Protein AF-A0AAV2MEB1-F1 (afdb_monomer)

Mean predicted aligned error: 10.81 Å

pLDDT: mean 72.48, std 10.66, range [45.81, 91.0]

Solvent-accessible surface area (backbone atoms only — not comparable to full-atom values): 11715 Å² total; per-residue (Å²): 132,83,81,34,76,47,80,46,75,47,84,62,105,63,63,52,78,44,74,57,61,74,65,32,43,32,38,37,41,35,43,58,73,21,51,45,39,35,41,43,36,86,66,31,63,31,45,33,44,34,50,36,80,75,22,55,55,23,32,43,37,41,33,31,29,20,39,35,42,39,51,34,102,62,28,62,21,55,31,40,38,41,38,33,63,66,19,56,40,41,39,39,37,39,30,25,44,25,37,37,42,34,42,57,51,32,46,32,41,39,41,34,43,54,57,20,41,33,40,37,41,36,36,36,22,43,29,42,38,43,31,46,59,34,38,49,31,43,36,41,40,34,61,49,17,45,32,38,39,40,36,34,32,40,46,27,40,38,41,36,34,36,44,17,42,32,36,38,40,38,45,67,41,66,58,94,78,15,36,44,39,40,36,37,42,52,14,42,33,40,40,39,35,40,36,22,45,28,32,42,38,40,36,33,37,51,22,42,32,40,38,40,35,38,64,54,37,83,70,60,32,38,42,37,41,36,32,42,57,20,48,34,40,39,39,38,41,65,38,92,47,78,43,81,44,79,46,64,71,64,47,79,41,82,45,79,41,110

Foldseek 3Di:
DDADAEEAEDDDDDADADEDDLRHQEYEYEYEAQEEHHYDDERHQEYEYEYDAPREAYEYEYEYAEYEYEYDPHYAYAEYEYEYEHHAEYHYEDAYQEYEYHHDHYAEYAYEYEHHAEYEYEEAHAEYAYEYDHYAEDAYHYEHYCEYHYEEAHQEYHAAYEQHQEYEYEYDHADPNREYEYHYEHYAEYAYEAEAHQEAEYEYENYAEYHYHYHEYDDAYEAEYHYEHYAEYEHEYPYPHDYYHYHYNHYDYYHYHD

Radius of gyration: 20.42 Å; Cα contacts (8 Å, |Δi|>4): 900; chains: 1; bounding box: 54×21×66 Å

Secondary structure (DSSP, 8-state):
---EEEEEEE-SS---EEEPPTTEEEEEEEE-S--EEEEE-SS-S-EEEEEPTT--S-EEEEEESSEEEE--TT---SEEEEEESS-SEEEEEE-SSEEEEE-SS-SEEEEEESS-SEEEEEE-SSEEEEE-SS-SEEEEEESS-SEEEEEE-SSEEEEEESS-SEEEEEE----TT-EEEEEESS-SEEEEEESS-SEEEEEESS-SEEEEEE---SS--EEEEEESS-SEEEEEE-S--SEEEEEESS-SEEEEE-

Structure (mmCIF, N/CA/C/O backbone):
data_AF-A0AAV2MEB1-F1
#
_entry.id   AF-A0AAV2MEB1-F1
#
loop_
_atom_site.group_PDB
_atom_site.id
_atom_site.type_symbol
_atom_site.label_atom_id
_atom_site.label_alt_id
_atom_site.label_comp_id
_atom_site.label_asym_id
_atom_site.label_entity_id
_atom_site.label_seq_id
_atom_site.pdbx_PDB_ins_code
_atom_site.Cartn_x
_atom_site.Cartn_y
_atom_site.Cartn_z
_atom_site.occupancy
_atom_site.B_iso_or_equiv
_atom_site.auth_seq_id
_atom_site.auth_comp_id
_atom_site.auth_asym_id
_atom_site.auth_atom_id
_atom_site.pdbx_PDB_model_num
ATOM 1 N N . MET A 1 1 ? 0.116 -8.187 -36.595 1.00 47.88 1 MET A N 1
ATOM 2 C CA . MET A 1 1 ? 1.008 -7.051 -36.296 1.00 47.88 1 MET A CA 1
ATOM 3 C C . MET A 1 1 ? 2.329 -7.649 -35.848 1.00 47.88 1 MET A C 1
ATOM 5 O O . MET A 1 1 ? 2.298 -8.612 -35.096 1.00 47.88 1 MET A O 1
ATOM 9 N N . THR A 1 2 ? 3.452 -7.227 -36.421 1.00 52.31 2 THR A N 1
ATOM 10 C CA . THR A 1 2 ? 4.780 -7.738 -36.048 1.00 52.31 2 THR A CA 1
ATOM 11 C C . THR A 1 2 ? 5.153 -7.152 -34.689 1.00 52.31 2 THR A C 1
ATOM 13 O O . THR A 1 2 ? 5.336 -5.942 -34.596 1.00 52.31 2 THR A O 1
ATOM 16 N N . SER A 1 3 ? 5.201 -7.984 -33.647 1.00 55.56 3 SER A N 1
ATOM 17 C CA . SER A 1 3 ? 5.760 -7.606 -32.345 1.00 55.56 3 SER A CA 1
ATOM 18 C C . SER A 1 3 ? 7.266 -7.396 -32.512 1.00 55.56 3 SER A C 1
ATOM 20 O O . SER A 1 3 ? 7.943 -8.241 -33.105 1.00 55.56 3 SER A O 1
ATOM 22 N N . HIS A 1 4 ? 7.768 -6.252 -32.050 1.00 67.56 4 HIS A N 1
ATOM 23 C CA . HIS A 1 4 ? 9.198 -5.975 -31.980 1.00 67.56 4 HIS A CA 1
ATOM 24 C C . HIS A 1 4 ? 9.600 -5.957 -30.507 1.00 67.56 4 HIS A C 1
ATOM 26 O O . HIS A 1 4 ? 9.034 -5.209 -29.714 1.00 67.56 4 HIS A O 1
ATOM 32 N N . SER A 1 5 ? 10.566 -6.796 -30.149 1.00 69.44 5 SER A N 1
ATOM 33 C CA . SER A 1 5 ? 11.187 -6.825 -28.826 1.00 69.44 5 SER A CA 1
ATOM 34 C C . SER A 1 5 ? 12.505 -6.057 -28.864 1.00 69.44 5 SER A C 1
ATOM 36 O O . SER A 1 5 ? 13.325 -6.307 -29.755 1.00 69.44 5 SER A O 1
ATOM 38 N N . LEU A 1 6 ? 12.736 -5.177 -27.893 1.00 70.25 6 LEU A N 1
ATOM 39 C CA . LEU A 1 6 ? 14.007 -4.487 -27.699 1.00 70.25 6 LEU A CA 1
ATOM 40 C C . LEU A 1 6 ? 14.685 -5.016 -26.431 1.00 70.25 6 LEU A C 1
ATOM 42 O O . LEU A 1 6 ? 14.086 -5.052 -25.360 1.00 70.25 6 LEU A O 1
ATOM 46 N N . THR A 1 7 ? 15.953 -5.400 -26.539 1.00 72.06 7 THR A N 1
ATOM 47 C CA . THR A 1 7 ? 16.791 -5.704 -25.374 1.00 72.06 7 THR A CA 1
ATOM 48 C C . THR A 1 7 ? 17.921 -4.693 -25.327 1.00 72.06 7 THR A C 1
ATOM 50 O O . THR A 1 7 ? 18.690 -4.583 -26.282 1.00 72.06 7 THR A O 1
ATOM 53 N N . VAL A 1 8 ? 18.004 -3.953 -24.225 1.00 68.44 8 VAL A N 1
ATOM 54 C CA . VAL A 1 8 ? 19.073 -3.001 -23.935 1.00 68.44 8 VAL A CA 1
ATOM 55 C C . VAL A 1 8 ? 19.892 -3.569 -22.785 1.00 68.44 8 VAL A C 1
ATOM 57 O O . VAL A 1 8 ? 19.361 -3.879 -21.724 1.00 68.44 8 VAL A O 1
ATOM 60 N N . THR A 1 9 ? 21.190 -3.738 -23.005 1.00 67.44 9 THR A N 1
ATOM 61 C CA . THR A 1 9 ? 22.137 -4.078 -21.942 1.00 67.44 9 THR A CA 1
ATOM 62 C C . THR A 1 9 ? 22.968 -2.841 -21.661 1.00 67.44 9 THR A C 1
ATOM 64 O O . THR A 1 9 ? 23.658 -2.347 -22.554 1.00 67.44 9 THR A O 1
ATOM 67 N N . VAL A 1 10 ? 22.853 -2.333 -20.443 1.00 63.41 10 VAL A N 1
ATOM 68 C CA . VAL A 1 10 ? 23.661 -1.247 -19.903 1.00 63.41 10 VAL A CA 1
ATOM 69 C C . VAL A 1 10 ? 24.878 -1.918 -19.269 1.00 63.41 10 VAL A C 1
ATOM 71 O O . VAL A 1 10 ? 24.742 -2.712 -18.347 1.00 63.41 10 VAL A O 1
ATOM 74 N N . ALA A 1 11 ? 26.045 -1.723 -19.880 1.00 53.84 11 ALA A N 1
ATOM 75 C CA . ALA A 1 11 ? 27.305 -2.378 -19.501 1.00 53.84 11 ALA A CA 1
ATOM 76 C C . ALA A 1 11 ? 28.492 -1.397 -19.487 1.00 53.84 11 ALA A C 1
ATOM 78 O O . ALA A 1 11 ? 29.647 -1.817 -19.499 1.00 53.84 11 ALA A O 1
ATOM 79 N N . ASP A 1 12 ? 28.199 -0.099 -19.583 1.00 50.91 12 ASP A N 1
ATOM 80 C CA . ASP A 1 12 ? 29.184 0.968 -19.480 1.00 50.91 12 ASP A CA 1
ATOM 81 C C . ASP A 1 12 ? 28.644 2.054 -18.547 1.00 50.91 12 ASP A C 1
ATOM 83 O O . ASP A 1 12 ? 27.438 2.281 -18.484 1.00 50.91 12 ASP A O 1
ATOM 87 N N . ARG A 1 13 ? 29.573 2.800 -17.931 1.00 51.12 13 ARG A N 1
ATOM 88 C CA . ARG A 1 13 ? 29.373 3.821 -16.884 1.00 51.12 13 ARG A CA 1
ATOM 89 C C . ARG A 1 13 ? 28.531 5.063 -17.258 1.00 51.12 13 ARG A C 1
ATOM 91 O O . ARG A 1 13 ? 28.935 6.184 -16.932 1.00 51.12 13 ARG A O 1
ATOM 98 N N . HIS A 1 14 ? 27.411 4.913 -17.948 1.00 56.28 14 HIS A N 1
ATOM 99 C CA . HIS A 1 14 ? 26.507 6.003 -18.290 1.00 56.28 14 HIS A CA 1
ATOM 100 C C . HIS A 1 14 ? 25.073 5.662 -17.902 1.00 56.28 14 HIS A C 1
ATOM 102 O O . HIS A 1 14 ? 24.549 4.656 -18.363 1.00 56.28 14 HIS A O 1
ATOM 108 N N . SER A 1 15 ? 24.429 6.565 -17.160 1.00 63.53 15 SER A N 1
ATOM 109 C CA . SER A 1 15 ? 23.006 6.525 -16.820 1.00 63.53 15 SER A CA 1
ATOM 110 C C . SER A 1 15 ? 22.166 6.696 -18.091 1.00 63.53 15 SER A C 1
ATOM 112 O O . SER A 1 15 ? 22.109 7.810 -18.630 1.00 63.53 15 SER A O 1
ATOM 114 N N . PRO A 1 16 ? 21.562 5.628 -18.638 1.00 66.56 16 PRO A N 1
ATOM 115 C CA . PRO A 1 16 ? 20.813 5.734 -19.874 1.00 66.56 16 PRO A CA 1
ATOM 116 C C . PRO A 1 16 ? 19.413 6.286 -19.591 1.00 66.56 16 PRO A C 1
ATOM 118 O O . PRO A 1 16 ? 18.692 5.790 -18.727 1.00 66.56 16 PRO A O 1
ATOM 121 N N . ASP A 1 17 ? 19.022 7.295 -20.369 1.00 71.25 17 ASP A N 1
ATOM 122 C CA . ASP A 1 17 ? 17.631 7.740 -20.492 1.00 71.25 17 ASP A CA 1
ATOM 123 C C . ASP A 1 17 ? 17.055 7.118 -21.767 1.00 71.25 17 ASP A C 1
ATOM 125 O O . ASP A 1 17 ? 17.394 7.516 -22.890 1.00 71.25 17 ASP A O 1
ATOM 129 N N . LEU A 1 18 ? 16.268 6.058 -21.593 1.00 70.75 18 LEU A N 1
ATOM 130 C CA . LEU A 1 18 ? 15.745 5.252 -22.685 1.00 70.75 18 LEU A CA 1
ATOM 131 C C . LEU A 1 18 ? 14.313 5.677 -23.016 1.00 70.75 18 LEU A C 1
ATOM 133 O O . LEU A 1 18 ? 13.387 5.452 -22.239 1.00 70.75 18 LEU A O 1
ATOM 137 N N . HIS A 1 19 ? 14.134 6.239 -24.214 1.00 73.19 19 HIS A N 1
ATOM 138 C CA . HIS A 1 19 ? 12.819 6.537 -24.773 1.00 73.19 19 HIS A CA 1
ATOM 139 C C . HIS A 1 19 ? 12.426 5.481 -25.809 1.00 73.19 19 HIS A C 1
ATOM 141 O O . HIS A 1 19 ? 13.097 5.326 -26.836 1.00 73.19 19 HIS A O 1
ATOM 147 N N . ILE A 1 20 ? 11.354 4.744 -25.528 1.00 68.31 20 ILE A N 1
ATOM 148 C CA . ILE A 1 20 ? 10.944 3.586 -26.322 1.00 68.31 20 ILE A CA 1
ATOM 149 C C . ILE A 1 20 ? 9.979 4.017 -27.434 1.00 68.31 20 ILE A C 1
ATOM 151 O O . ILE A 1 20 ? 8.980 4.677 -27.164 1.00 68.31 20 ILE A O 1
ATOM 155 N N . PRO A 1 21 ? 10.257 3.688 -28.711 1.00 64.38 21 PRO A N 1
ATOM 156 C CA . PRO A 1 21 ? 9.349 4.016 -29.802 1.00 64.38 21 PRO A CA 1
ATOM 157 C C . PRO A 1 21 ? 8.138 3.072 -29.838 1.00 64.38 21 PRO A C 1
ATOM 159 O O . PRO A 1 21 ? 8.304 1.860 -29.714 1.00 64.38 21 PRO A O 1
ATOM 162 N N . GLN A 1 22 ? 6.967 3.611 -30.205 1.00 65.06 22 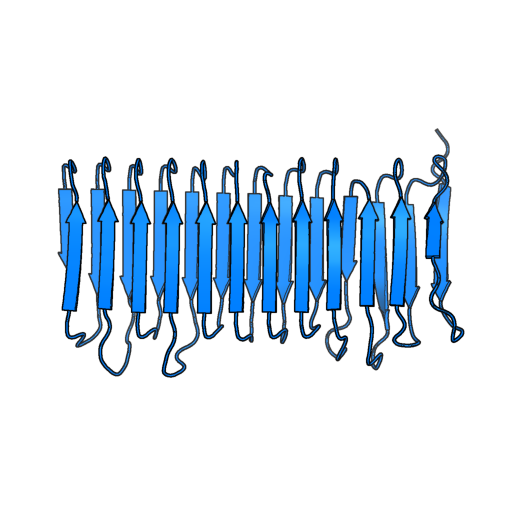GLN A N 1
ATOM 163 C CA . GLN A 1 22 ? 5.626 2.974 -30.243 1.00 65.06 22 GLN A CA 1
ATOM 164 C C . GLN A 1 22 ? 5.486 1.649 -31.029 1.00 65.06 22 GLN A C 1
ATOM 166 O O . GLN A 1 22 ? 4.409 1.074 -31.150 1.00 65.06 22 GLN A O 1
ATOM 171 N N . THR A 1 23 ? 6.554 1.184 -31.674 1.00 62.94 23 THR A N 1
ATOM 172 C CA . THR A 1 23 ? 6.580 -0.082 -32.427 1.00 62.94 23 THR A CA 1
ATOM 173 C C . THR A 1 23 ? 7.107 -1.258 -31.609 1.00 62.94 23 THR A C 1
ATOM 175 O O . THR A 1 23 ? 7.019 -2.402 -32.069 1.00 62.94 23 THR A O 1
ATOM 178 N N . VAL A 1 24 ? 7.685 -0.971 -30.441 1.00 63.59 24 VAL A N 1
ATOM 179 C CA . VAL A 1 24 ? 8.260 -1.943 -29.519 1.00 63.59 24 VAL A CA 1
ATOM 180 C C . VAL A 1 24 ? 7.186 -2.337 -28.518 1.00 63.59 24 VAL A C 1
ATOM 182 O O . VAL A 1 24 ? 6.600 -1.490 -27.867 1.00 63.59 24 VAL A O 1
ATOM 185 N N . THR A 1 25 ? 6.905 -3.632 -28.419 1.00 66.38 25 THR A N 1
ATOM 186 C CA . THR A 1 25 ? 5.877 -4.150 -27.501 1.00 66.38 25 THR A CA 1
ATOM 187 C C . THR A 1 25 ? 6.475 -4.661 -26.200 1.00 66.38 25 THR A C 1
ATOM 189 O O . THR A 1 25 ? 5.748 -4.952 -25.261 1.00 66.38 25 THR A O 1
ATOM 192 N N . THR A 1 26 ? 7.790 -4.871 -26.165 1.00 66.81 26 THR A N 1
ATOM 193 C CA . THR A 1 26 ? 8.474 -5.403 -24.990 1.00 66.81 26 THR A CA 1
ATOM 194 C C . THR A 1 26 ? 9.884 -4.856 -24.928 1.00 66.81 26 THR A C 1
ATOM 196 O O . THR A 1 26 ? 10.636 -4.962 -25.906 1.00 66.81 26 THR A O 1
ATOM 199 N N . VAL A 1 27 ? 10.252 -4.335 -23.766 1.00 70.88 27 VAL A N 1
ATOM 200 C CA . VAL A 1 27 ? 11.582 -3.805 -23.484 1.00 70.88 27 VAL A CA 1
ATOM 201 C C . VAL A 1 27 ? 12.173 -4.590 -22.334 1.00 70.88 27 VAL A C 1
ATOM 203 O O . VAL A 1 27 ? 11.535 -4.785 -21.308 1.00 70.88 27 VAL A O 1
ATOM 206 N N . THR A 1 28 ? 13.405 -5.056 -22.490 1.00 71.50 28 THR A N 1
ATOM 207 C CA . THR A 1 28 ? 14.189 -5.558 -21.362 1.00 71.50 28 THR A CA 1
ATOM 208 C C . THR A 1 28 ? 15.424 -4.699 -21.201 1.00 71.50 28 THR A C 1
ATOM 210 O O . THR A 1 28 ? 16.253 -4.669 -22.113 1.00 71.50 28 THR A O 1
ATOM 213 N N . VAL A 1 29 ? 15.544 -4.034 -20.057 1.00 72.12 29 VAL A N 1
ATOM 214 C CA . VAL A 1 29 ? 16.764 -3.345 -19.641 1.00 72.12 29 VAL A CA 1
ATOM 215 C C . VAL A 1 29 ? 17.489 -4.232 -18.646 1.00 72.12 29 VAL A C 1
ATOM 217 O O . VAL A 1 29 ? 16.875 -4.739 -17.710 1.00 72.12 29 VAL A O 1
ATOM 220 N N . ARG A 1 30 ? 18.776 -4.467 -18.895 1.00 71.56 30 ARG A N 1
ATOM 221 C CA . ARG A 1 30 ? 19.668 -5.129 -17.949 1.00 71.56 30 ARG A CA 1
ATOM 222 C C . ARG A 1 30 ? 20.765 -4.162 -17.543 1.00 71.56 30 ARG A C 1
ATOM 224 O O . ARG A 1 30 ? 21.511 -3.761 -18.437 1.00 71.56 30 ARG A O 1
ATOM 231 N N . ASP A 1 31 ? 20.844 -3.815 -16.266 1.00 66.38 31 ASP A N 1
ATOM 232 C CA . ASP A 1 31 ? 21.906 -2.973 -15.712 1.00 66.38 31 ASP A CA 1
ATOM 233 C C . ASP A 1 31 ? 22.801 -3.804 -14.794 1.00 66.38 31 ASP A C 1
ATOM 235 O O . ASP A 1 31 ? 22.314 -4.524 -13.931 1.00 66.38 31 ASP A O 1
ATOM 239 N N . CYS A 1 32 ? 24.109 -3.768 -15.049 1.00 64.19 32 CYS A N 1
ATOM 240 C CA . CYS A 1 32 ? 25.103 -4.476 -14.244 1.00 64.19 32 CYS A CA 1
ATOM 241 C C . CYS A 1 32 ? 26.147 -3.531 -13.615 1.00 64.19 32 CYS A C 1
ATOM 243 O O . CYS A 1 32 ? 27.171 -4.011 -13.132 1.00 64.19 32 CYS A O 1
ATOM 245 N N . ASP A 1 33 ? 25.952 -2.209 -13.691 1.00 62.41 33 ASP A N 1
ATOM 246 C CA . ASP A 1 33 ? 26.963 -1.227 -13.273 1.00 62.41 33 ASP A CA 1
ATOM 247 C C . ASP A 1 33 ? 26.512 -0.353 -12.084 1.00 62.41 33 ASP A C 1
ATOM 249 O O . ASP A 1 33 ? 27.231 0.587 -11.724 1.00 62.41 33 ASP A O 1
ATOM 253 N N . GLY A 1 34 ? 25.341 -0.633 -11.493 1.00 59.78 34 GLY A N 1
ATOM 254 C CA . GLY A 1 34 ? 24.804 0.089 -10.332 1.00 59.78 34 GLY A CA 1
ATOM 255 C C . GLY A 1 34 ? 24.483 1.558 -10.625 1.00 59.78 34 GLY A C 1
ATOM 256 O O . GLY A 1 34 ? 24.790 2.441 -9.826 1.00 59.78 34 GLY A O 1
ATOM 257 N N . GLN A 1 35 ? 23.952 1.870 -11.815 1.00 64.50 35 GLN A N 1
ATOM 258 C CA . GLN A 1 35 ? 23.704 3.255 -12.231 1.00 64.50 35 GLN A CA 1
ATOM 259 C C . GLN A 1 35 ? 22.221 3.611 -12.273 1.00 64.50 35 GLN A C 1
ATOM 261 O O . GLN A 1 35 ? 21.334 2.771 -12.303 1.00 64.50 35 GLN A O 1
ATOM 266 N N . THR A 1 36 ? 21.920 4.910 -12.324 1.00 65.69 36 THR A N 1
ATOM 267 C CA . THR A 1 36 ? 20.545 5.353 -12.552 1.00 65.69 36 THR A CA 1
ATOM 268 C C . THR A 1 36 ? 20.055 4.915 -13.936 1.00 65.69 36 THR A C 1
ATOM 270 O O . THR A 1 36 ? 20.604 5.346 -14.954 1.00 65.69 36 THR A O 1
ATOM 273 N N . VAL A 1 37 ? 18.980 4.130 -13.978 1.00 66.81 37 VAL A N 1
ATOM 274 C CA . VAL A 1 37 ? 18.279 3.721 -15.199 1.00 66.81 37 VAL A CA 1
ATOM 275 C C . VAL A 1 37 ? 16.944 4.444 -15.252 1.00 66.81 37 VAL A C 1
ATOM 277 O O . VAL A 1 37 ? 16.119 4.313 -14.353 1.00 66.81 37 VAL A O 1
ATOM 280 N N . THR A 1 38 ? 16.696 5.205 -16.318 1.00 66.00 38 THR A N 1
ATOM 281 C CA . THR A 1 38 ? 15.373 5.787 -16.575 1.00 66.00 38 THR A CA 1
ATOM 282 C C . THR A 1 38 ? 14.789 5.189 -17.846 1.00 66.00 38 THR A C 1
ATOM 284 O O . THR A 1 38 ? 15.365 5.327 -18.926 1.00 66.00 38 THR A O 1
ATOM 287 N N . VAL A 1 39 ? 13.632 4.539 -17.728 1.00 68.62 39 VAL A N 1
ATOM 288 C CA . VAL A 1 39 ? 12.868 4.009 -18.861 1.00 68.62 39 VAL A CA 1
ATOM 289 C C . VAL A 1 39 ? 11.564 4.780 -18.974 1.00 68.62 39 VAL A C 1
ATOM 291 O O . VAL A 1 39 ? 10.788 4.855 -18.021 1.00 68.62 39 VAL A O 1
ATOM 294 N N . ARG A 1 40 ? 11.332 5.369 -20.149 1.00 68.75 40 ARG A N 1
ATOM 295 C CA . ARG A 1 40 ? 10.075 6.031 -20.497 1.00 68.75 40 ARG A CA 1
ATOM 296 C C . ARG A 1 40 ? 9.488 5.373 -21.727 1.00 68.75 40 ARG A C 1
ATOM 298 O O . ARG A 1 40 ? 9.990 5.567 -22.842 1.00 68.75 40 ARG A O 1
ATOM 305 N N . ASP A 1 41 ? 8.406 4.661 -21.499 1.00 64.56 41 ASP A N 1
ATOM 306 C CA . ASP A 1 41 ? 7.556 4.095 -22.522 1.00 64.56 41 ASP A CA 1
ATOM 307 C C . ASP A 1 41 ? 6.141 4.669 -22.337 1.00 64.56 41 ASP A C 1
ATOM 309 O O . ASP A 1 41 ? 5.733 5.045 -21.240 1.00 64.56 41 ASP A O 1
ATOM 313 N N . CYS A 1 42 ? 5.471 4.952 -23.445 1.00 55.47 42 CYS A N 1
ATOM 314 C CA . CYS A 1 42 ? 4.159 5.607 -23.457 1.00 55.47 42 CYS A CA 1
ATOM 315 C C . CYS A 1 42 ? 3.138 4.823 -24.281 1.00 55.47 42 CYS A C 1
ATOM 317 O O . CYS A 1 42 ? 2.006 5.279 -24.390 1.00 55.47 42 CYS A O 1
ATOM 319 N N . ASP A 1 43 ? 3.560 3.726 -24.920 1.00 55.41 43 ASP A N 1
ATOM 320 C CA . ASP A 1 43 ? 2.738 2.961 -25.864 1.00 55.41 43 ASP A CA 1
ATOM 321 C C . ASP A 1 43 ? 3.175 1.475 -25.971 1.00 55.41 43 ASP A C 1
ATOM 323 O O . ASP A 1 43 ? 2.688 0.735 -26.837 1.00 55.41 43 ASP A O 1
ATOM 327 N N . GLY A 1 44 ? 4.173 1.044 -25.193 1.00 55.38 44 GLY A N 1
ATOM 328 C CA . GLY A 1 44 ? 4.687 -0.319 -25.168 1.00 55.38 44 GLY A CA 1
ATOM 329 C C . GLY A 1 44 ? 3.984 -1.171 -24.118 1.00 55.38 44 GLY A C 1
ATOM 330 O O . GLY A 1 44 ? 3.628 -0.732 -23.038 1.00 55.38 44 GLY A O 1
ATOM 331 N N . GLN A 1 45 ? 3.760 -2.441 -24.453 1.00 62.25 45 GLN A N 1
ATOM 332 C CA . GLN A 1 45 ? 2.943 -3.323 -23.621 1.00 62.25 45 GLN A CA 1
ATOM 333 C C . GLN A 1 45 ? 3.646 -3.837 -22.368 1.00 62.25 45 GLN A C 1
ATOM 335 O O . GLN A 1 45 ? 2.962 -4.389 -21.516 1.00 62.25 45 GLN A O 1
ATOM 340 N N . THR A 1 46 ? 4.981 -3.818 -22.286 1.00 67.94 46 THR A N 1
ATOM 341 C CA . THR A 1 46 ? 5.708 -4.379 -21.136 1.00 67.94 46 THR A CA 1
ATOM 342 C C . THR A 1 46 ? 7.154 -3.883 -21.069 1.00 67.94 46 THR A C 1
ATOM 344 O O . THR A 1 46 ? 7.980 -4.256 -21.916 1.00 67.94 46 THR A O 1
ATOM 347 N N . VAL A 1 47 ? 7.512 -3.176 -20.001 1.00 70.69 47 VAL A N 1
ATOM 348 C CA . VAL A 1 47 ? 8.905 -2.920 -19.611 1.00 70.69 47 VAL A CA 1
ATOM 349 C C . VAL A 1 47 ? 9.333 -3.906 -18.528 1.00 70.69 47 VAL A C 1
ATOM 351 O O . VAL A 1 47 ? 8.683 -4.068 -17.499 1.00 70.69 47 VAL A O 1
ATOM 354 N N . THR A 1 48 ? 10.467 -4.572 -18.748 1.00 70.75 48 THR A N 1
ATOM 355 C CA . THR A 1 48 ? 11.165 -5.345 -17.722 1.00 70.75 48 THR A CA 1
ATOM 356 C C . THR A 1 48 ? 12.530 -4.741 -17.427 1.00 70.75 48 THR A C 1
ATOM 358 O O . THR A 1 48 ? 13.387 -4.725 -18.311 1.00 70.75 48 THR A O 1
ATOM 361 N N . VAL A 1 49 ? 12.764 -4.314 -16.191 1.00 70.94 49 VAL A N 1
ATOM 362 C CA . VAL A 1 49 ? 14.106 -3.951 -15.709 1.00 70.94 49 VAL A CA 1
ATOM 363 C C . VAL A 1 49 ? 14.640 -5.104 -14.865 1.00 70.94 49 VAL A C 1
ATOM 365 O O . VAL A 1 49 ? 13.890 -5.691 -14.082 1.00 70.94 49 VAL A O 1
ATOM 368 N N . ARG A 1 50 ? 15.887 -5.508 -15.125 1.00 70.50 50 ARG A N 1
ATOM 369 C CA . ARG A 1 50 ? 16.590 -6.546 -14.371 1.00 70.50 50 ARG A CA 1
ATOM 370 C C . ARG A 1 50 ? 17.986 -6.099 -14.013 1.00 70.50 50 ARG A C 1
ATOM 372 O O . ARG A 1 50 ? 18.752 -5.764 -14.918 1.00 70.50 50 ARG A O 1
ATOM 379 N N . ASP A 1 51 ? 18.340 -6.312 -12.768 1.00 66.75 51 ASP A N 1
ATOM 380 C CA . ASP A 1 51 ? 19.674 -5.995 -12.292 1.00 66.75 51 ASP A CA 1
ATOM 381 C C . ASP A 1 51 ? 20.528 -7.261 -12.222 1.00 66.75 51 ASP A C 1
ATOM 383 O O . ASP A 1 51 ? 20.054 -8.394 -12.419 1.00 66.75 51 ASP A O 1
ATOM 387 N N . CYS A 1 52 ? 21.836 -7.067 -12.125 1.00 60.31 52 CYS A N 1
ATOM 388 C CA . CYS A 1 52 ? 22.813 -8.144 -12.060 1.00 60.31 52 CYS A CA 1
ATOM 389 C C . CYS A 1 52 ? 23.296 -8.297 -10.619 1.00 60.31 52 CYS A C 1
ATOM 391 O O . CYS A 1 52 ? 23.474 -7.300 -9.939 1.00 60.31 52 CYS A O 1
ATOM 393 N N . ASP A 1 53 ? 23.564 -9.532 -10.196 1.00 57.41 53 ASP A N 1
ATOM 394 C CA . ASP A 1 53 ? 24.169 -9.828 -8.890 1.00 57.41 53 ASP A CA 1
ATOM 395 C C . ASP A 1 53 ? 25.419 -8.934 -8.634 1.00 57.41 53 ASP A C 1
ATOM 397 O O . ASP A 1 53 ? 26.234 -8.791 -9.555 1.00 57.41 53 ASP A O 1
ATOM 401 N N . ASP A 1 54 ? 25.569 -8.365 -7.422 1.00 54.22 54 ASP A N 1
ATOM 402 C CA . ASP A 1 54 ? 26.636 -7.428 -6.971 1.00 54.22 54 ASP A CA 1
ATOM 403 C C . ASP A 1 54 ? 26.589 -5.972 -7.537 1.00 54.22 54 ASP A C 1
ATOM 405 O O . ASP A 1 54 ? 27.639 -5.360 -7.778 1.00 54.22 54 ASP A O 1
ATOM 409 N N . CYS A 1 55 ? 25.412 -5.377 -7.782 1.00 53.34 55 CYS A N 1
ATOM 410 C CA . CYS A 1 55 ? 25.303 -3.991 -8.284 1.00 53.34 55 CYS A CA 1
ATOM 411 C C . CYS A 1 55 ? 24.861 -2.971 -7.217 1.00 53.34 55 CYS A C 1
ATOM 413 O O . CYS A 1 55 ? 23.676 -2.696 -7.080 1.00 53.34 55 CYS A O 1
ATOM 415 N N . ASP A 1 56 ? 25.811 -2.323 -6.536 1.00 53.94 56 ASP A N 1
ATOM 416 C CA . ASP A 1 56 ? 25.505 -1.277 -5.543 1.00 53.94 56 ASP A CA 1
ATOM 417 C C . ASP A 1 56 ? 25.170 0.087 -6.187 1.00 53.94 56 ASP A C 1
ATOM 419 O O . ASP A 1 56 ? 25.862 0.542 -7.106 1.00 53.94 56 ASP A O 1
ATOM 423 N N . GLY A 1 57 ? 24.202 0.818 -5.616 1.00 51.41 57 GLY A N 1
ATOM 424 C CA . GLY A 1 57 ? 24.005 2.258 -5.876 1.00 51.41 57 GLY A CA 1
ATOM 425 C C . GLY A 1 57 ? 22.994 2.634 -6.965 1.00 51.41 57 GLY A C 1
ATOM 426 O O . GLY A 1 57 ? 23.069 3.732 -7.531 1.00 51.41 57 GLY A O 1
ATOM 427 N N . GLN A 1 58 ? 22.039 1.755 -7.256 1.00 63.34 58 GLN A N 1
ATOM 428 C CA . GLN A 1 58 ? 21.105 1.952 -8.354 1.00 63.34 58 GLN A CA 1
ATOM 429 C C . GLN A 1 58 ? 19.963 2.9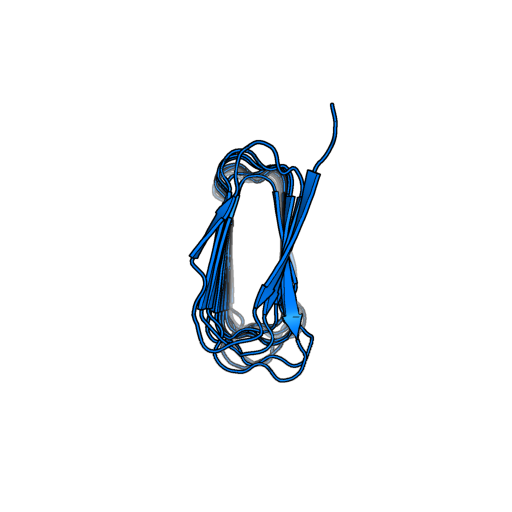34 -8.039 1.00 63.34 58 GLN A C 1
ATOM 431 O O . GLN A 1 58 ? 19.521 3.098 -6.901 1.00 63.34 58 GLN A O 1
ATOM 436 N N . THR A 1 59 ? 19.474 3.614 -9.083 1.00 63.53 59 THR A N 1
ATOM 437 C CA . THR A 1 59 ? 18.166 4.283 -9.054 1.00 63.53 59 THR A CA 1
ATOM 438 C C . THR A 1 59 ? 17.388 3.910 -10.304 1.00 63.53 59 THR A C 1
ATOM 440 O O . THR A 1 59 ? 17.740 4.353 -11.400 1.00 63.53 59 THR A O 1
ATOM 443 N N . VAL A 1 60 ? 16.320 3.134 -10.168 1.00 68.12 60 VAL A N 1
ATOM 444 C CA . VAL A 1 60 ? 15.491 2.731 -11.311 1.00 68.12 60 VAL A CA 1
ATOM 445 C C . VAL A 1 60 ? 14.246 3.604 -11.356 1.00 68.12 60 VAL A C 1
ATOM 447 O O . VAL A 1 60 ? 13.479 3.661 -10.405 1.00 68.12 60 VAL A O 1
ATOM 450 N N . THR A 1 61 ? 14.021 4.309 -12.464 1.00 69.31 61 THR A N 1
ATOM 451 C CA . THR A 1 61 ? 12.765 5.022 -12.725 1.00 69.31 61 THR A CA 1
ATOM 452 C C . THR A 1 61 ? 12.100 4.454 -13.965 1.00 69.31 61 THR A C 1
ATOM 454 O O . THR A 1 61 ? 12.588 4.663 -15.078 1.00 69.31 61 THR A O 1
ATOM 457 N N . VAL A 1 62 ? 10.969 3.775 -13.789 1.00 70.94 62 VAL A N 1
ATOM 458 C CA . VAL A 1 62 ? 10.158 3.278 -14.907 1.00 70.94 62 VAL A CA 1
ATOM 459 C C . VAL A 1 62 ? 8.855 4.050 -14.976 1.00 70.94 62 VAL A C 1
ATOM 461 O O . VAL A 1 62 ? 8.145 4.174 -13.980 1.00 70.94 62 VAL A O 1
ATOM 464 N N . ARG A 1 63 ? 8.543 4.552 -16.169 1.00 71.12 63 ARG A N 1
ATOM 465 C CA . ARG A 1 63 ? 7.213 5.030 -16.522 1.00 71.12 63 ARG A CA 1
ATOM 466 C C . ARG A 1 63 ? 6.740 4.297 -17.765 1.00 71.12 63 ARG A C 1
ATOM 468 O O . ARG A 1 63 ? 7.384 4.451 -18.802 1.00 71.12 63 ARG A O 1
ATOM 475 N N . ASP A 1 64 ? 5.676 3.518 -17.633 1.00 68.00 64 ASP A N 1
ATOM 476 C CA . ASP A 1 64 ? 5.111 2.694 -18.705 1.00 68.00 64 ASP A CA 1
ATOM 477 C C . ASP A 1 64 ? 3.649 2.330 -18.400 1.00 68.00 64 ASP A C 1
ATOM 479 O O . ASP A 1 64 ? 3.170 2.660 -17.319 1.00 68.00 64 ASP A O 1
ATOM 483 N N . GLU A 1 65 ? 2.990 1.653 -19.346 1.00 65.31 65 GLU A N 1
ATOM 484 C CA . GLU A 1 65 ? 1.751 0.906 -19.142 1.00 65.31 65 GLU A CA 1
ATOM 485 C C . GLU A 1 65 ? 2.039 -0.325 -18.259 1.00 65.31 65 GLU A C 1
ATOM 487 O O . GLU A 1 65 ? 1.829 -0.277 -17.070 1.00 65.31 65 GLU A O 1
ATOM 492 N N . THR A 1 66 ? 2.597 -1.445 -18.733 1.00 69.19 66 THR A N 1
ATOM 493 C CA . THR A 1 66 ? 2.836 -2.605 -17.826 1.00 69.19 66 THR A CA 1
ATOM 494 C C . THR A 1 66 ? 4.287 -2.689 -17.364 1.00 69.19 66 THR A C 1
ATOM 496 O O . THR A 1 66 ? 5.191 -2.914 -18.172 1.00 69.19 66 THR A O 1
ATOM 499 N N . VAL A 1 67 ? 4.522 -2.629 -16.050 1.00 70.44 67 VAL A N 1
ATOM 500 C CA . VAL A 1 67 ? 5.879 -2.624 -15.484 1.00 70.44 67 VAL A CA 1
ATOM 501 C C . VAL A 1 67 ? 6.196 -3.907 -14.722 1.00 70.44 67 VAL A C 1
ATOM 503 O O . VAL A 1 67 ? 5.493 -4.325 -13.807 1.00 70.44 67 VAL A O 1
ATOM 506 N N . THR A 1 68 ? 7.332 -4.521 -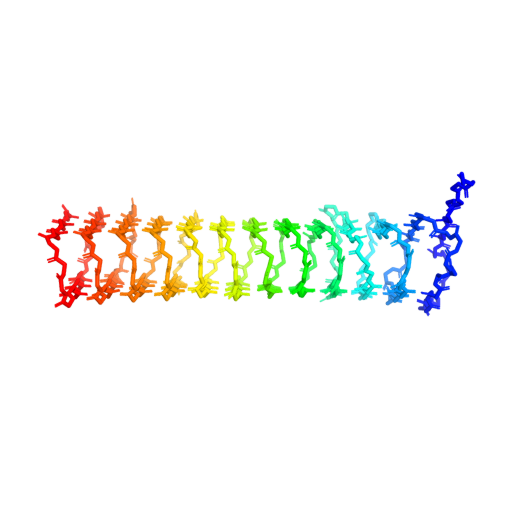15.049 1.00 73.75 68 THR A N 1
ATOM 507 C CA . THR A 1 68 ? 7.977 -5.526 -14.200 1.00 73.75 68 THR A CA 1
ATOM 508 C C . THR A 1 68 ? 9.378 -5.058 -13.820 1.00 73.75 68 THR A C 1
ATOM 510 O O . THR A 1 68 ? 10.277 -5.053 -14.658 1.00 73.75 68 THR A O 1
ATOM 513 N N . VAL A 1 69 ? 9.601 -4.711 -12.558 1.00 69.69 69 VAL A N 1
ATOM 514 C CA . VAL A 1 69 ? 10.953 -4.502 -12.021 1.00 69.69 69 VAL A CA 1
ATOM 515 C C . VAL A 1 69 ? 11.337 -5.739 -11.227 1.00 69.69 69 VAL A C 1
ATOM 517 O O . VAL A 1 69 ? 10.550 -6.258 -10.432 1.00 69.69 69 VAL A O 1
ATOM 520 N N . ARG A 1 70 ? 12.519 -6.279 -11.509 1.00 67.31 70 ARG A N 1
ATOM 521 C CA . ARG A 1 70 ? 13.052 -7.412 -10.769 1.00 67.31 70 ARG A CA 1
ATOM 522 C C . ARG A 1 70 ? 14.518 -7.179 -10.474 1.00 67.31 70 ARG A C 1
ATOM 524 O O . ARG A 1 70 ? 15.344 -7.408 -11.358 1.00 67.31 70 ARG A O 1
ATOM 531 N N . ASP A 1 71 ? 14.782 -6.862 -9.226 1.00 62.44 71 ASP A N 1
ATOM 532 C CA . ASP A 1 71 ? 16.121 -6.839 -8.684 1.00 62.44 71 ASP A CA 1
ATOM 533 C C . ASP A 1 71 ? 16.609 -8.261 -8.329 1.00 62.44 71 ASP A C 1
ATOM 535 O O . ASP A 1 71 ? 15.832 -9.240 -8.290 1.00 62.44 71 ASP A O 1
ATOM 539 N N . CYS A 1 72 ? 17.923 -8.393 -8.180 1.00 51.12 72 CYS A N 1
ATOM 540 C CA . CYS A 1 72 ? 18.609 -9.568 -7.686 1.00 51.12 72 CYS A CA 1
ATOM 541 C C . CYS A 1 72 ? 18.408 -9.725 -6.167 1.00 51.12 72 CYS A C 1
ATOM 543 O O . CYS A 1 72 ? 18.044 -8.789 -5.476 1.00 51.12 72 CYS A O 1
ATOM 545 N N . ASP A 1 73 ? 18.604 -10.933 -5.631 1.00 50.06 73 ASP A N 1
ATOM 546 C CA . ASP A 1 73 ? 18.393 -11.208 -4.197 1.00 50.06 73 ASP A CA 1
ATOM 547 C C . ASP A 1 73 ? 19.589 -10.737 -3.312 1.00 50.06 73 ASP A C 1
ATOM 549 O O . ASP A 1 73 ? 19.699 -11.192 -2.179 1.00 50.06 73 ASP A O 1
ATOM 553 N N . ASP A 1 74 ? 20.528 -9.940 -3.849 1.00 45.81 74 ASP A N 1
ATOM 554 C CA . ASP A 1 74 ? 21.832 -9.570 -3.240 1.00 45.81 74 ASP A CA 1
ATOM 555 C C . ASP A 1 74 ? 22.326 -8.197 -3.762 1.00 45.81 74 ASP A C 1
ATOM 557 O O . ASP A 1 74 ? 23.492 -8.026 -4.120 1.00 45.81 74 ASP A O 1
ATOM 561 N N . CYS A 1 75 ? 21.399 -7.257 -3.957 1.00 52.38 75 CYS A N 1
ATOM 562 C CA . CYS A 1 75 ? 21.655 -5.939 -4.532 1.00 52.38 75 CYS A CA 1
ATOM 563 C C . CYS A 1 75 ? 21.339 -4.866 -3.468 1.00 52.38 75 CYS A C 1
ATOM 565 O O . CYS A 1 75 ? 20.216 -4.799 -2.983 1.00 52.38 75 CYS A O 1
ATOM 567 N N . ASP A 1 76 ? 22.330 -4.044 -3.090 1.00 55.28 76 ASP A N 1
ATOM 568 C CA . ASP A 1 76 ? 22.172 -2.902 -2.168 1.00 55.28 76 ASP A CA 1
ATOM 569 C C . ASP A 1 76 ? 21.944 -1.601 -2.981 1.00 55.28 76 ASP A C 1
ATOM 571 O O . ASP A 1 76 ? 22.761 -0.661 -2.971 1.00 55.28 76 ASP A O 1
ATOM 575 N N . GLY A 1 77 ? 20.877 -1.540 -3.782 1.00 58.12 77 GLY A N 1
ATOM 576 C CA . GLY A 1 77 ? 20.517 -0.321 -4.504 1.00 58.12 77 GLY A CA 1
ATOM 577 C C . GLY A 1 77 ? 19.821 0.705 -3.601 1.00 58.12 77 GLY A C 1
ATOM 578 O O . GLY A 1 77 ? 19.404 0.445 -2.470 1.00 58.12 77 GLY A O 1
ATOM 579 N N . GLN A 1 78 ? 19.793 1.959 -4.064 1.00 64.31 78 GLN A N 1
ATOM 580 C CA . GLN A 1 78 ? 19.395 3.088 -3.221 1.00 64.31 78 GLN A CA 1
ATOM 581 C C . GLN A 1 78 ? 17.910 3.431 -3.363 1.00 64.31 78 GLN A C 1
ATOM 583 O O . GLN A 1 78 ? 17.303 3.894 -2.395 1.00 64.31 78 GLN A O 1
ATOM 588 N N . THR A 1 79 ? 17.320 3.317 -4.560 1.00 73.44 79 THR A N 1
ATOM 589 C CA . THR A 1 79 ? 15.914 3.701 -4.769 1.00 73.44 79 THR A CA 1
ATOM 590 C C . THR A 1 79 ? 15.305 3.141 -6.060 1.00 73.44 79 THR A C 1
ATOM 592 O O . THR A 1 79 ? 15.696 3.552 -7.157 1.00 73.44 79 THR A O 1
ATOM 595 N N . VAL A 1 80 ? 14.194 2.410 -5.964 1.00 75.12 80 VAL A N 1
ATOM 596 C CA . VAL A 1 80 ? 13.318 2.107 -7.110 1.00 75.12 80 VAL A CA 1
ATOM 597 C C . VAL A 1 80 ? 12.075 2.992 -7.098 1.00 75.12 80 VAL A C 1
ATOM 599 O O . VAL A 1 80 ? 11.382 3.160 -6.098 1.00 75.12 80 VAL A O 1
ATOM 602 N N . THR A 1 81 ? 11.761 3.592 -8.245 1.00 78.69 81 THR A N 1
ATOM 603 C CA . THR A 1 81 ? 10.524 4.336 -8.486 1.00 78.69 81 THR A CA 1
ATOM 604 C C . THR A 1 81 ? 9.819 3.810 -9.729 1.00 78.69 81 THR A C 1
ATOM 606 O O . THR A 1 81 ? 10.294 3.964 -10.855 1.00 78.69 81 THR A O 1
ATOM 609 N N . VAL A 1 82 ? 8.629 3.253 -9.541 1.00 78.69 82 VAL A N 1
ATOM 610 C CA . VAL A 1 82 ? 7.746 2.840 -10.633 1.00 78.69 82 VAL A CA 1
ATOM 611 C C . VAL A 1 82 ? 6.553 3.779 -10.683 1.00 78.69 82 VAL A C 1
ATOM 613 O O . VAL A 1 82 ? 5.928 4.062 -9.664 1.00 78.69 82 VAL A O 1
ATOM 616 N N . THR A 1 83 ? 6.256 4.315 -11.862 1.00 78.88 83 THR A N 1
ATOM 617 C CA . THR A 1 83 ? 5.041 5.090 -12.115 1.00 78.88 83 THR A CA 1
ATOM 618 C C . THR A 1 83 ? 4.298 4.502 -13.302 1.00 78.88 83 THR A C 1
ATOM 620 O O . THR A 1 83 ? 4.686 4.744 -14.443 1.00 78.88 83 THR A O 1
ATOM 623 N N . ASP A 1 84 ? 3.222 3.785 -13.023 1.00 77.00 84 ASP A N 1
ATOM 624 C CA . ASP A 1 84 ? 2.239 3.366 -14.013 1.00 77.00 84 ASP A CA 1
ATOM 625 C C . ASP A 1 84 ? 1.120 4.420 -14.100 1.00 77.00 84 ASP A C 1
ATOM 627 O O . ASP A 1 84 ? 0.787 5.107 -13.126 1.00 77.00 84 ASP A O 1
ATOM 631 N N . CYS A 1 85 ? 0.651 4.663 -15.320 1.00 65.94 85 CYS A N 1
ATOM 632 C CA . CYS A 1 85 ? -0.423 5.601 -15.620 1.00 65.94 85 CYS A CA 1
ATOM 633 C C . CYS A 1 85 ? -1.645 4.936 -16.259 1.00 65.94 85 CYS A C 1
ATOM 635 O O . CYS A 1 85 ? -2.690 5.564 -16.205 1.00 65.94 85 CYS A O 1
ATOM 637 N N . ASP A 1 86 ? -1.509 3.772 -16.904 1.00 64.25 86 ASP A N 1
ATOM 638 C CA . ASP A 1 86 ? -2.553 3.180 -17.768 1.00 64.25 86 ASP A CA 1
ATOM 639 C C . ASP A 1 86 ? -2.375 1.646 -17.964 1.00 64.25 86 ASP A C 1
ATOM 641 O O . ASP A 1 86 ? -2.950 1.046 -18.881 1.00 64.25 86 ASP A O 1
ATOM 645 N N . GLY A 1 87 ? -1.514 0.997 -17.178 1.00 62.06 87 GLY A N 1
ATOM 646 C CA . GLY A 1 87 ? -1.170 -0.411 -17.304 1.00 62.06 87 GLY A CA 1
ATOM 647 C C . GLY A 1 87 ? -2.233 -1.381 -16.844 1.00 62.06 87 GLY A C 1
ATOM 648 O O . GLY A 1 87 ? -3.346 -1.032 -16.492 1.00 62.06 87 GLY A O 1
ATOM 649 N N . GLN A 1 88 ? -1.911 -2.672 -16.894 1.00 69.44 88 GLN A N 1
ATOM 650 C CA . GLN A 1 88 ? -2.734 -3.687 -16.226 1.00 69.44 88 GLN A CA 1
ATOM 651 C C . GLN A 1 88 ? -2.080 -4.214 -14.962 1.00 69.44 88 GLN A C 1
ATOM 653 O O . GLN A 1 88 ? -2.768 -4.768 -14.106 1.00 69.44 88 GLN A O 1
ATOM 658 N N . THR A 1 89 ? -0.754 -4.182 -14.876 1.00 76.81 89 THR A N 1
ATOM 659 C CA . THR A 1 89 ? -0.052 -4.862 -13.795 1.00 76.81 89 THR A CA 1
ATOM 660 C C . THR A 1 89 ? 1.303 -4.230 -13.549 1.00 76.81 89 THR A C 1
ATOM 662 O O . THR A 1 89 ? 2.153 -4.202 -14.444 1.00 76.81 89 THR A O 1
ATOM 665 N N . VAL A 1 90 ? 1.547 -3.868 -12.295 1.00 80.12 90 VAL A N 1
ATOM 666 C CA . VAL A 1 90 ? 2.876 -3.545 -11.789 1.00 80.12 90 VAL A CA 1
ATOM 667 C C . VAL A 1 90 ? 3.354 -4.692 -10.912 1.00 80.12 90 VAL A C 1
ATOM 669 O O . VAL A 1 90 ? 2.721 -5.067 -9.928 1.00 80.12 90 VAL A O 1
ATOM 672 N N . THR A 1 91 ? 4.487 -5.293 -11.268 1.00 81.88 91 THR A N 1
ATOM 673 C CA . THR A 1 91 ? 5.170 -6.272 -10.415 1.00 81.88 91 THR A CA 1
ATOM 674 C C . THR A 1 91 ? 6.558 -5.774 -10.081 1.00 81.88 91 THR A C 1
ATOM 676 O O . THR A 1 91 ? 7.381 -5.592 -10.976 1.00 81.88 91 THR A O 1
ATOM 679 N N . VAL A 1 92 ? 6.835 -5.612 -8.795 1.00 79.44 92 VAL A N 1
ATOM 680 C CA . VAL A 1 92 ? 8.154 -5.230 -8.300 1.00 79.44 92 VAL A CA 1
ATOM 681 C C . VAL A 1 92 ? 8.621 -6.294 -7.318 1.00 79.44 92 VAL A C 1
ATOM 683 O O . VAL A 1 92 ? 7.914 -6.641 -6.371 1.00 79.44 92 VAL A O 1
ATOM 686 N N . ARG A 1 93 ? 9.789 -6.868 -7.595 1.00 78.62 93 ARG A N 1
ATOM 687 C CA . ARG A 1 93 ? 10.560 -7.646 -6.628 1.00 78.62 93 ARG A CA 1
ATOM 688 C C . ARG A 1 93 ? 11.864 -6.906 -6.444 1.00 78.62 93 ARG A C 1
ATOM 690 O O . ARG A 1 93 ? 12.574 -6.753 -7.436 1.00 78.62 93 ARG A O 1
ATOM 697 N N . ASP A 1 94 ? 12.127 -6.499 -5.224 1.00 71.88 94 ASP A N 1
ATOM 698 C CA . ASP A 1 94 ? 13.217 -5.596 -4.916 1.00 71.88 94 ASP A CA 1
ATOM 699 C C . ASP A 1 94 ? 13.822 -5.934 -3.557 1.00 71.88 94 ASP A C 1
ATOM 701 O O . ASP A 1 94 ? 13.180 -6.639 -2.772 1.00 71.88 94 ASP A O 1
ATOM 705 N N . CYS A 1 95 ? 15.051 -5.485 -3.347 1.00 68.25 95 CYS A N 1
ATOM 706 C CA . CYS A 1 95 ? 15.753 -5.520 -2.068 1.00 68.25 95 CYS A CA 1
ATOM 707 C C . CYS A 1 95 ? 16.415 -4.156 -1.757 1.00 68.25 95 CYS A C 1
ATOM 709 O O . CYS A 1 95 ? 17.170 -4.041 -0.794 1.00 68.25 95 CYS A O 1
ATOM 711 N N . ASP A 1 96 ? 16.124 -3.119 -2.558 1.00 70.12 96 ASP A N 1
ATOM 712 C CA . ASP A 1 96 ? 16.624 -1.754 -2.389 1.00 70.12 96 ASP A CA 1
ATOM 713 C C . ASP A 1 96 ? 16.160 -1.067 -1.094 1.00 70.12 96 ASP A C 1
ATOM 715 O O . ASP A 1 96 ? 15.055 -1.268 -0.597 1.00 70.12 96 ASP A O 1
ATOM 719 N N . GLU A 1 97 ? 16.952 -0.095 -0.620 1.00 74.25 97 GLU A N 1
ATOM 720 C CA . GLU A 1 97 ? 16.649 0.677 0.597 1.00 74.25 97 GLU A CA 1
ATOM 721 C C . GLU A 1 97 ? 15.282 1.388 0.543 1.00 74.25 97 GLU A C 1
ATOM 723 O O . GLU A 1 97 ? 14.631 1.590 1.570 1.00 74.25 97 GLU A O 1
ATOM 728 N N . THR A 1 98 ? 14.840 1.835 -0.634 1.00 79.00 98 THR A N 1
ATOM 729 C CA . THR A 1 98 ? 13.565 2.544 -0.775 1.00 79.00 98 THR A CA 1
ATOM 730 C C . THR A 1 98 ? 12.867 2.203 -2.075 1.00 79.00 98 THR A C 1
ATOM 732 O O . THR A 1 98 ? 13.371 2.505 -3.156 1.00 79.00 98 THR A O 1
ATOM 735 N N . VAL A 1 99 ? 11.622 1.741 -1.976 1.00 81.00 99 VAL A N 1
ATOM 736 C CA . VAL A 1 99 ? 10.785 1.484 -3.145 1.00 81.00 99 VAL A CA 1
ATOM 737 C C . VAL A 1 99 ? 9.525 2.328 -3.124 1.00 81.00 99 VAL A C 1
ATOM 739 O O . VAL A 1 99 ? 8.756 2.351 -2.165 1.00 81.00 99 VAL A O 1
ATOM 742 N N . THR A 1 100 ? 9.288 3.046 -4.217 1.00 84.12 100 THR A N 1
ATOM 743 C CA . THR A 1 100 ? 8.062 3.808 -4.441 1.00 84.12 100 THR A CA 1
ATOM 744 C C . THR A 1 100 ? 7.353 3.302 -5.685 1.00 84.12 100 THR A C 1
ATOM 746 O O . THR A 1 100 ? 7.836 3.472 -6.802 1.00 84.12 100 THR A O 1
ATOM 749 N N . VAL A 1 101 ? 6.160 2.748 -5.505 1.00 84.06 101 VAL A N 1
ATOM 750 C CA . VAL A 1 101 ? 5.263 2.386 -6.601 1.00 84.06 101 VAL A CA 1
ATOM 751 C C . VAL A 1 101 ? 4.091 3.349 -6.611 1.00 84.06 101 VAL A C 1
ATOM 753 O O . VAL A 1 101 ? 3.430 3.568 -5.595 1.00 84.06 101 VAL A O 1
ATOM 756 N N . ARG A 1 102 ? 3.844 3.946 -7.771 1.00 83.31 102 ARG A N 1
ATOM 757 C CA . ARG A 1 102 ? 2.642 4.713 -8.047 1.00 83.31 102 ARG A CA 1
ATOM 758 C C . ARG A 1 102 ? 1.933 4.097 -9.236 1.00 83.31 102 ARG A C 1
ATOM 760 O O . ARG A 1 102 ? 2.463 4.182 -10.336 1.00 83.31 102 ARG A O 1
ATOM 767 N N . ASP A 1 103 ? 0.743 3.584 -9.005 1.00 80.75 103 ASP A N 1
ATOM 768 C CA . ASP A 1 103 ? -0.184 3.204 -10.059 1.00 80.75 103 ASP A CA 1
ATOM 769 C C . ASP A 1 103 ? -1.414 4.114 -9.984 1.00 80.75 103 ASP A C 1
ATOM 771 O O . ASP A 1 103 ? -1.757 4.640 -8.915 1.00 80.75 103 ASP A O 1
ATOM 775 N N . CYS A 1 104 ? -1.960 4.458 -11.143 1.00 70.56 104 CYS A N 1
ATOM 776 C CA . CYS A 1 104 ? -3.068 5.397 -11.250 1.00 70.56 104 CYS A CA 1
ATOM 777 C C . CYS A 1 104 ? -4.336 4.762 -11.815 1.00 70.56 104 CYS A C 1
ATOM 779 O O . CYS A 1 104 ? -5.394 5.273 -11.464 1.00 70.56 104 CYS A O 1
ATOM 781 N N . ASP A 1 105 ? -4.233 3.746 -12.680 1.00 65.75 105 ASP A N 1
ATOM 782 C CA . ASP A 1 105 ? -5.363 3.234 -13.476 1.00 65.75 105 ASP A CA 1
ATOM 783 C C . ASP A 1 105 ? -5.159 1.758 -13.933 1.00 65.75 105 ASP A C 1
ATOM 785 O O . ASP A 1 105 ? -5.661 1.340 -14.984 1.00 65.75 105 ASP A O 1
ATOM 789 N N . GLY A 1 106 ? -4.424 0.956 -13.162 1.00 64.62 106 GLY A N 1
ATOM 790 C CA . GLY A 1 106 ? -4.157 -0.462 -13.393 1.00 64.62 106 GLY A CA 1
ATOM 791 C C . GLY A 1 106 ? -5.177 -1.445 -12.795 1.00 64.62 106 GLY A C 1
ATOM 792 O O . GLY A 1 106 ? -6.262 -1.093 -12.332 1.00 64.62 106 GLY A O 1
ATOM 793 N N . GLN A 1 107 ? -4.867 -2.748 -12.866 1.00 71.88 107 GLN A N 1
ATOM 794 C CA . GLN A 1 107 ? -5.684 -3.803 -12.236 1.00 71.88 107 GLN A CA 1
ATOM 795 C C . GLN A 1 107 ? -5.003 -4.426 -11.021 1.00 71.88 107 GLN A C 1
ATOM 797 O O . GLN A 1 107 ? -5.673 -5.042 -10.189 1.00 71.88 107 GLN A O 1
ATOM 802 N N . THR A 1 108 ? -3.672 -4.421 -10.960 1.00 80.25 108 THR A N 1
ATOM 803 C CA . THR A 1 108 ? -2.954 -5.197 -9.950 1.00 80.25 108 THR A CA 1
ATOM 804 C C . THR A 1 108 ? -1.546 -4.673 -9.718 1.00 80.25 108 THR A C 1
ATOM 806 O O . THR A 1 108 ? -0.669 -4.829 -10.572 1.00 80.25 108 THR A O 1
ATOM 809 N N . VAL A 1 109 ? -1.277 -4.254 -8.485 1.00 82.88 109 VAL A N 1
ATOM 810 C CA . VAL A 1 109 ? 0.072 -3.998 -7.983 1.00 82.88 109 VAL A CA 1
ATOM 811 C C . VAL A 1 109 ? 0.509 -5.153 -7.084 1.00 82.88 109 VAL A C 1
ATOM 813 O O . VAL A 1 109 ? -0.094 -5.445 -6.052 1.00 82.88 109 VAL A O 1
ATOM 816 N N . THR A 1 110 ? 1.587 -5.840 -7.463 1.00 84.56 110 THR A N 1
ATOM 817 C CA . THR A 1 110 ? 2.248 -6.846 -6.623 1.00 84.56 110 THR A CA 1
ATOM 818 C C . THR A 1 110 ? 3.658 -6.400 -6.284 1.00 84.56 110 THR A C 1
ATOM 820 O O . THR A 1 110 ? 4.520 -6.305 -7.156 1.00 84.56 110 THR A O 1
ATOM 823 N N . PHE A 1 111 ? 3.904 -6.204 -4.997 1.00 82.75 111 PHE A N 1
ATOM 824 C CA . PHE A 1 111 ? 5.197 -5.822 -4.468 1.00 82.75 111 PHE A CA 1
ATOM 825 C C . PHE A 1 111 ? 5.748 -6.918 -3.554 1.00 82.75 111 PHE A C 1
ATOM 827 O O . PHE A 1 111 ? 5.019 -7.497 -2.739 1.00 82.75 111 PHE A O 1
ATOM 834 N N . ARG A 1 112 ? 7.037 -7.221 -3.702 1.00 82.31 112 ARG A N 1
ATOM 835 C CA . ARG A 1 112 ? 7.787 -8.042 -2.760 1.00 82.31 112 ARG A CA 1
ATOM 836 C C . ARG A 1 112 ? 9.115 -7.374 -2.445 1.00 82.31 112 ARG A C 1
ATOM 838 O O . ARG A 1 112 ? 9.963 -7.368 -3.334 1.00 82.31 112 ARG A O 1
ATOM 845 N N . ASP A 1 113 ? 9.277 -6.967 -1.195 1.00 78.31 113 ASP A N 1
ATOM 846 C CA . ASP A 1 113 ? 10.587 -6.672 -0.632 1.00 78.31 113 ASP A CA 1
ATOM 847 C C . ASP A 1 113 ? 11.216 -7.918 -0.024 1.00 78.31 113 ASP A C 1
ATOM 849 O O . ASP A 1 113 ? 10.512 -8.866 0.375 1.00 78.31 113 ASP A O 1
ATOM 853 N N . CYS A 1 114 ? 12.539 -7.903 0.039 1.00 69.31 114 CYS A N 1
ATOM 854 C CA . CYS A 1 114 ? 13.294 -8.844 0.835 1.00 69.31 114 CYS A CA 1
ATOM 855 C C . CYS A 1 114 ? 13.979 -8.204 2.048 1.00 69.31 114 CYS A C 1
ATOM 857 O O . CYS A 1 114 ? 13.923 -8.859 3.084 1.00 69.31 114 CYS A O 1
ATOM 859 N N . ASP A 1 115 ? 14.540 -6.994 1.915 1.00 66.88 115 ASP A N 1
ATOM 860 C CA . ASP A 1 115 ? 15.410 -6.348 2.921 1.00 66.88 115 ASP A CA 1
ATOM 861 C C . ASP A 1 115 ? 15.351 -4.786 2.883 1.00 66.88 115 ASP A C 1
ATOM 863 O O . ASP A 1 115 ? 16.200 -4.096 3.465 1.00 66.88 115 ASP A O 1
ATOM 867 N N . GLY A 1 116 ? 14.396 -4.195 2.155 1.00 64.94 116 GLY A N 1
ATOM 868 C CA . GLY A 1 116 ? 14.284 -2.752 1.944 1.00 64.94 116 GLY A CA 1
ATOM 869 C C . GLY A 1 116 ? 13.808 -1.973 3.172 1.00 64.94 116 GLY A C 1
ATOM 870 O O . GLY A 1 116 ? 12.921 -2.377 3.911 1.00 64.94 116 GLY A O 1
ATOM 871 N N . GLN A 1 117 ? 14.362 -0.777 3.412 1.00 74.25 117 GLN A N 1
ATOM 872 C CA . GLN A 1 117 ? 13.982 0.007 4.598 1.00 74.25 117 GLN A CA 1
ATOM 873 C C . GLN A 1 117 ? 12.603 0.657 4.472 1.00 74.25 117 GLN A C 1
ATOM 875 O O . GLN A 1 117 ? 11.948 0.906 5.485 1.00 74.25 117 GLN A O 1
ATOM 880 N N . THR A 1 118 ? 12.185 1.070 3.274 1.00 81.81 118 THR A N 1
ATOM 881 C CA . THR A 1 118 ? 10.934 1.820 3.107 1.00 81.81 118 THR A CA 1
ATOM 882 C C . THR A 1 118 ? 10.213 1.481 1.815 1.00 81.81 118 THR A C 1
ATOM 884 O O . THR A 1 118 ? 10.662 1.830 0.723 1.00 81.81 118 THR A O 1
ATOM 887 N N . VAL A 1 119 ? 8.993 0.969 1.956 1.00 84.38 119 VAL A N 1
ATOM 888 C CA . VAL A 1 119 ? 8.091 0.674 0.843 1.00 84.38 119 VAL A CA 1
ATOM 889 C C . VAL A 1 119 ? 6.911 1.633 0.868 1.00 84.38 119 VAL A C 1
ATOM 891 O O . VAL A 1 119 ? 6.148 1.724 1.830 1.00 84.38 119 VAL A O 1
ATOM 894 N N . THR A 1 120 ? 6.717 2.364 -0.226 1.00 87.62 120 THR A N 1
ATOM 895 C CA . THR A 1 120 ? 5.533 3.199 -0.439 1.00 87.62 120 THR A CA 1
ATOM 896 C C . THR A 1 120 ? 4.796 2.763 -1.692 1.00 87.62 120 THR A C 1
ATOM 898 O O . THR A 1 120 ? 5.260 2.992 -2.807 1.00 87.62 120 THR A O 1
ATOM 901 N N . VAL A 1 121 ? 3.593 2.222 -1.515 1.00 86.75 121 VAL A N 1
ATOM 902 C CA . VAL A 1 121 ? 2.670 1.923 -2.613 1.00 86.75 121 VAL A CA 1
ATOM 903 C C . VAL A 1 121 ? 1.529 2.926 -2.577 1.00 86.75 121 VAL A C 1
ATOM 905 O O . VAL A 1 121 ? 0.825 3.065 -1.572 1.00 86.75 121 VAL A O 1
ATOM 908 N N . ARG A 1 122 ? 1.358 3.664 -3.671 1.00 84.69 122 ARG A N 1
ATOM 909 C CA . ARG A 1 122 ? 0.176 4.480 -3.919 1.00 84.69 122 ARG A CA 1
ATOM 910 C C . ARG A 1 122 ? -0.546 3.917 -5.123 1.00 84.69 122 ARG A C 1
ATOM 912 O O . ARG A 1 122 ? 0.011 3.953 -6.212 1.00 84.69 122 ARG A O 1
ATOM 919 N N . ASP A 1 123 ? -1.773 3.497 -4.901 1.00 80.50 123 ASP A N 1
ATOM 920 C CA . ASP A 1 123 ? -2.551 2.787 -5.896 1.00 80.50 123 ASP A CA 1
ATOM 921 C C . ASP A 1 123 ? -3.995 3.312 -5.950 1.00 80.50 123 ASP A C 1
ATOM 923 O O . ASP A 1 123 ? -4.478 3.952 -5.005 1.00 80.50 123 ASP A O 1
ATOM 927 N N . CYS A 1 124 ? -4.638 3.111 -7.090 1.00 73.81 124 CYS A N 1
ATOM 928 C CA . CYS A 1 124 ? -6.062 3.298 -7.332 1.00 73.81 124 CYS A CA 1
ATOM 929 C C . CYS A 1 124 ? -6.644 2.131 -8.169 1.00 73.81 124 CYS A C 1
ATOM 931 O O . CYS A 1 124 ? -7.714 2.280 -8.754 1.00 73.81 124 CYS A O 1
ATOM 933 N N . ASP A 1 125 ? -5.939 0.999 -8.235 1.00 72.25 125 ASP A N 1
ATOM 934 C CA . ASP A 1 125 ? -6.296 -0.205 -8.990 1.00 72.25 125 ASP A CA 1
ATOM 935 C C . ASP A 1 125 ? -7.253 -1.126 -8.236 1.00 72.25 125 ASP A C 1
ATOM 937 O O . ASP A 1 125 ? -7.525 -0.919 -7.068 1.00 72.25 125 ASP A O 1
ATOM 941 N N . ASP A 1 126 ? -7.690 -2.229 -8.861 1.00 79.31 126 ASP A N 1
ATOM 942 C CA . ASP A 1 126 ? -8.532 -3.255 -8.229 1.00 79.31 126 ASP A CA 1
ATOM 943 C C . ASP A 1 126 ? -7.842 -4.030 -7.081 1.00 79.31 126 ASP A C 1
ATOM 945 O O . ASP A 1 126 ? -8.527 -4.514 -6.169 1.00 79.31 126 ASP A O 1
ATOM 949 N N . THR A 1 127 ? -6.525 -4.276 -7.140 1.00 83.50 127 THR A N 1
ATOM 950 C CA . THR A 1 127 ? -5.833 -5.136 -6.158 1.00 83.50 127 THR A CA 1
ATOM 951 C C . THR A 1 127 ? -4.392 -4.724 -5.859 1.00 83.50 127 THR A C 1
ATOM 953 O O . THR A 1 127 ? -3.513 -4.850 -6.709 1.00 83.50 127 THR A O 1
ATOM 956 N N . VAL A 1 128 ? -4.112 -4.451 -4.582 1.00 86.94 128 VAL A N 1
ATOM 957 C CA . VAL A 1 128 ? -2.756 -4.304 -4.033 1.00 86.94 128 VAL A CA 1
ATOM 958 C C . VAL A 1 128 ? -2.361 -5.542 -3.234 1.00 86.94 128 VAL A C 1
ATOM 960 O O . VAL A 1 128 ? -3.043 -5.935 -2.285 1.00 86.94 128 VAL A O 1
ATOM 963 N N . SER A 1 129 ? -1.201 -6.119 -3.540 1.00 89.12 129 SER A N 1
ATOM 964 C CA . SER A 1 129 ? -0.546 -7.137 -2.716 1.00 89.12 129 SER A CA 1
ATOM 965 C C . SER A 1 129 ? 0.886 -6.725 -2.394 1.00 89.12 129 SER A C 1
ATOM 967 O O . SER A 1 129 ? 1.766 -6.844 -3.243 1.00 89.12 129 SER A O 1
ATOM 969 N N . VAL A 1 130 ? 1.141 -6.343 -1.146 1.00 87.69 130 VAL A N 1
ATOM 970 C CA . VAL A 1 130 ? 2.478 -6.026 -0.628 1.00 87.69 130 VAL A CA 1
ATOM 971 C C . VAL A 1 130 ? 2.946 -7.150 0.282 1.00 87.69 130 VAL A C 1
ATOM 973 O O . VAL A 1 130 ? 2.216 -7.604 1.169 1.00 87.69 130 VAL A O 1
ATOM 976 N N . ARG A 1 131 ? 4.166 -7.622 0.036 1.00 86.81 131 ARG A N 1
ATOM 977 C CA . ARG A 1 131 ? 4.879 -8.498 0.950 1.00 86.81 131 ARG A CA 1
ATOM 978 C C . ARG A 1 131 ? 6.232 -7.893 1.279 1.00 86.81 131 ARG A C 1
ATOM 980 O O . ARG A 1 131 ? 7.099 -7.947 0.415 1.00 86.81 131 ARG A O 1
ATOM 987 N N . ASP A 1 132 ? 6.398 -7.448 2.507 1.00 82.81 132 ASP A N 1
ATOM 988 C CA . ASP A 1 132 ? 7.707 -7.148 3.068 1.00 82.81 132 ASP A CA 1
ATOM 989 C C . ASP A 1 132 ? 8.176 -8.317 3.934 1.00 82.81 132 ASP A C 1
ATOM 991 O O . ASP A 1 132 ? 7.357 -9.077 4.472 1.00 82.81 132 ASP A O 1
ATOM 995 N N . CYS A 1 133 ? 9.481 -8.554 3.963 1.00 75.19 133 CYS A N 1
ATOM 996 C CA . CYS A 1 133 ? 10.081 -9.609 4.770 1.00 75.19 133 CYS A CA 1
ATOM 997 C C . CYS A 1 133 ? 10.982 -9.064 5.877 1.00 75.19 133 CYS A C 1
ATOM 999 O O . CYS A 1 133 ? 11.127 -9.793 6.863 1.00 75.19 133 CYS A O 1
ATOM 1001 N N . ASP A 1 134 ? 11.553 -7.871 5.704 1.00 67.88 134 ASP A N 1
ATOM 1002 C CA . ASP A 1 134 ? 12.462 -7.211 6.642 1.00 67.88 134 ASP A CA 1
ATOM 1003 C C . ASP A 1 134 ? 12.632 -5.743 6.203 1.00 67.88 134 ASP A C 1
ATOM 1005 O O . ASP A 1 134 ? 13.176 -5.475 5.132 1.00 67.88 134 ASP A O 1
ATOM 1009 N N . GLY A 1 135 ? 12.154 -4.804 7.019 1.00 69.81 135 GLY A N 1
ATOM 1010 C CA . GLY A 1 135 ? 12.119 -3.387 6.683 1.00 69.81 135 GLY A CA 1
ATOM 1011 C C . GLY A 1 135 ? 11.783 -2.498 7.880 1.00 69.81 135 GLY A C 1
ATOM 1012 O O . GLY A 1 135 ? 11.530 -2.957 8.996 1.00 69.81 135 GLY A O 1
ATOM 1013 N N . GLN A 1 136 ? 11.818 -1.175 7.688 1.00 78.12 136 GLN A N 1
ATOM 1014 C CA . GLN A 1 136 ? 11.422 -0.229 8.745 1.00 78.12 136 GLN A CA 1
ATOM 1015 C C . GLN A 1 136 ? 9.992 0.268 8.569 1.00 78.12 136 GLN A C 1
ATOM 1017 O O . GLN A 1 136 ? 9.345 0.660 9.544 1.00 78.12 136 GLN A O 1
ATOM 1022 N N . THR A 1 137 ? 9.506 0.400 7.334 1.00 83.44 137 THR A N 1
ATOM 1023 C CA . THR A 1 137 ? 8.219 1.046 7.085 1.00 83.44 137 THR A CA 1
ATOM 1024 C C . THR A 1 137 ? 7.583 0.624 5.770 1.00 83.44 137 THR A C 1
ATOM 1026 O O . THR A 1 137 ? 8.033 1.024 4.693 1.00 83.44 137 THR A O 1
ATOM 1029 N N . VAL A 1 138 ? 6.375 0.072 5.879 1.00 87.25 138 VAL A N 1
ATOM 1030 C CA . VAL A 1 138 ? 5.435 -0.072 4.767 1.00 87.25 138 VAL A CA 1
ATOM 1031 C C . VAL A 1 138 ? 4.304 0.945 4.862 1.00 87.25 138 VAL A C 1
ATOM 1033 O O . VAL A 1 138 ? 3.542 1.022 5.830 1.00 87.25 138 VAL A O 1
ATOM 1036 N N . THR A 1 139 ? 4.132 1.727 3.796 1.00 90.00 139 THR A N 1
ATOM 1037 C CA . THR A 1 139 ? 2.973 2.600 3.593 1.00 90.00 139 THR A CA 1
ATOM 1038 C C . THR A 1 139 ? 2.221 2.218 2.326 1.00 90.00 139 THR A C 1
ATOM 1040 O O . THR A 1 139 ? 2.695 2.449 1.216 1.00 90.00 139 THR A O 1
ATOM 1043 N N . VAL A 1 140 ? 0.984 1.752 2.487 1.00 89.38 140 VAL A N 1
ATOM 1044 C CA . VAL A 1 140 ? 0.050 1.518 1.381 1.00 89.38 140 VAL A CA 1
ATOM 1045 C C . VAL A 1 140 ? -1.064 2.553 1.431 1.00 89.38 140 VAL A C 1
ATOM 1047 O O . VAL A 1 140 ? -1.744 2.720 2.449 1.00 89.38 140 VAL A O 1
ATOM 1050 N N . ARG A 1 141 ? -1.246 3.285 0.333 1.00 87.38 141 ARG A N 1
ATOM 1051 C CA . ARG A 1 141 ? -2.355 4.221 0.146 1.00 87.38 141 ARG A CA 1
ATOM 1052 C C . ARG A 1 141 ? -3.118 3.852 -1.099 1.00 87.38 141 ARG A C 1
ATOM 1054 O O . ARG A 1 141 ? -2.620 4.076 -2.196 1.00 87.38 141 ARG A O 1
ATOM 1061 N N . ASP A 1 142 ? -4.337 3.408 -0.883 1.00 81.69 142 ASP A N 1
ATOM 1062 C CA . ASP A 1 142 ? -5.241 3.030 -1.938 1.00 81.69 142 ASP A CA 1
ATOM 1063 C C . ASP A 1 142 ? -6.466 3.936 -1.978 1.00 81.69 142 ASP A C 1
ATOM 1065 O O . ASP A 1 142 ? -7.040 4.260 -0.930 1.00 81.69 142 ASP A O 1
ATOM 1069 N N . CYS A 1 143 ? -6.825 4.377 -3.181 1.00 75.06 143 CYS A N 1
ATOM 1070 C CA . CYS A 1 143 ? -7.957 5.249 -3.403 1.00 75.06 143 CYS A CA 1
ATOM 1071 C C . CYS A 1 143 ? -9.220 4.580 -3.966 1.00 75.06 143 CYS A C 1
ATOM 1073 O O . CYS A 1 143 ? -10.257 5.212 -3.813 1.00 75.06 143 CYS A O 1
ATOM 1075 N N . ASP A 1 144 ? -9.163 3.37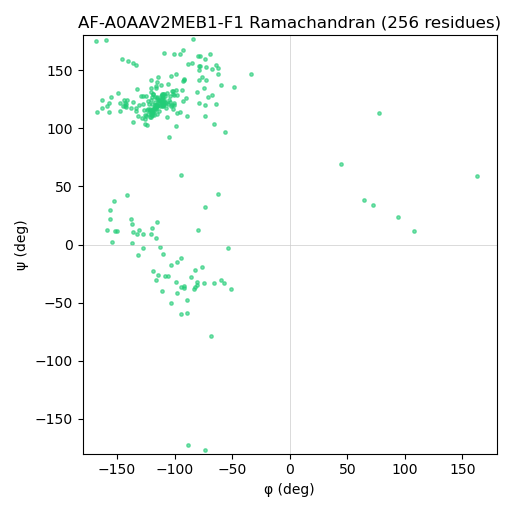7 -4.556 1.00 73.06 144 ASP A N 1
ATOM 1076 C CA . ASP A 1 144 ? -10.330 2.738 -5.215 1.00 73.06 144 ASP A CA 1
ATOM 1077 C C . ASP A 1 144 ? -10.249 1.188 -5.318 1.00 73.06 144 ASP A C 1
ATOM 1079 O O . ASP A 1 144 ? -10.903 0.560 -6.149 1.00 73.06 144 ASP A O 1
ATOM 1083 N N . CYS A 1 145 ? -9.442 0.532 -4.474 1.00 65.75 145 CYS A N 1
ATOM 1084 C CA . CYS A 1 145 ? -9.269 -0.923 -4.515 1.00 65.75 145 CYS A CA 1
ATOM 1085 C C . CYS A 1 145 ? -10.517 -1.745 -4.236 1.00 65.75 145 CYS A C 1
ATOM 1087 O O . CYS A 1 145 ? -11.329 -1.435 -3.374 1.00 65.75 145 CYS A O 1
ATOM 1089 N N . GLN A 1 146 ? -10.557 -2.948 -4.809 1.00 79.75 146 GLN A N 1
ATOM 1090 C CA . GLN A 1 146 ? -11.378 -4.025 -4.260 1.00 79.75 146 GLN A CA 1
ATOM 1091 C C . GLN A 1 146 ? -10.648 -4.747 -3.129 1.00 79.75 146 GLN A C 1
ATOM 1093 O O . GLN A 1 146 ? -11.278 -5.177 -2.164 1.00 79.75 146 GLN A O 1
ATOM 1098 N N . THR A 1 147 ? -9.333 -4.951 -3.241 1.00 84.88 147 THR A N 1
ATOM 1099 C CA . THR A 1 147 ? -8.579 -5.762 -2.275 1.00 84.88 147 THR A CA 1
ATOM 1100 C C . THR A 1 147 ? -7.203 -5.187 -1.976 1.00 84.88 147 THR A C 1
ATOM 1102 O O . THR A 1 147 ? -6.365 -5.085 -2.861 1.00 84.88 147 THR A O 1
ATOM 1105 N N . VAL A 1 148 ? -6.924 -4.942 -0.694 1.00 88.38 148 VAL A N 1
ATOM 1106 C CA . VAL A 1 148 ? -5.580 -4.620 -0.201 1.00 88.38 148 VAL A CA 1
ATOM 1107 C C . VAL A 1 148 ? -5.095 -5.749 0.700 1.00 88.38 148 VAL A C 1
ATOM 1109 O O . VAL A 1 148 ? -5.711 -6.057 1.722 1.00 88.38 148 VAL A O 1
ATOM 1112 N N . MET A 1 149 ? -3.978 -6.370 0.330 1.00 89.44 149 MET A N 1
ATOM 1113 C CA . MET A 1 149 ? -3.314 -7.417 1.097 1.00 89.44 149 MET A CA 1
ATOM 1114 C C . MET A 1 149 ? -1.898 -6.975 1.456 1.00 89.44 149 MET A C 1
ATOM 1116 O O . MET A 1 149 ? -1.030 -6.923 0.592 1.00 89.44 149 MET A O 1
ATOM 1120 N N . VAL A 1 150 ? -1.647 -6.724 2.740 1.00 89.06 150 VAL A N 1
ATOM 1121 C CA . VAL A 1 150 ? -0.304 -6.427 3.257 1.00 89.06 150 VAL A CA 1
ATOM 1122 C C . VAL A 1 150 ? 0.154 -7.543 4.186 1.00 89.06 150 VAL A C 1
ATOM 1124 O O . VAL A 1 150 ? -0.551 -7.916 5.129 1.00 89.06 150 VAL A O 1
ATOM 1127 N N . ARG A 1 151 ? 1.312 -8.128 3.884 1.00 87.00 151 ARG A N 1
ATOM 1128 C CA . ARG A 1 151 ? 1.998 -9.090 4.747 1.00 87.00 151 ARG A CA 1
ATOM 1129 C C . ARG A 1 151 ? 3.376 -8.552 5.051 1.00 87.00 151 ARG A C 1
ATOM 1131 O O . ARG A 1 151 ? 4.142 -8.378 4.116 1.00 87.00 151 ARG A O 1
ATOM 1138 N N . ASP A 1 152 ? 3.647 -8.362 6.320 1.00 82.44 152 ASP A N 1
ATOM 1139 C CA . ASP A 1 152 ? 4.731 -7.505 6.746 1.00 82.44 152 ASP A CA 1
ATOM 1140 C C . ASP A 1 152 ? 5.468 -8.078 7.943 1.00 82.44 152 ASP A C 1
ATOM 1142 O O . ASP A 1 152 ? 4.911 -8.930 8.651 1.00 82.44 152 ASP A O 1
ATOM 1146 N N . CYS A 1 153 ? 6.701 -7.620 8.108 1.00 76.38 153 CYS A N 1
ATOM 1147 C CA . CYS A 1 153 ? 7.572 -7.899 9.236 1.00 76.38 153 CYS A CA 1
ATOM 1148 C C . CYS A 1 153 ? 8.311 -6.613 9.672 1.00 76.38 153 CYS A C 1
ATOM 1150 O O . CYS A 1 153 ? 9.387 -6.724 10.247 1.00 76.38 153 CYS A O 1
ATOM 1152 N N . ASP A 1 154 ? 7.800 -5.420 9.352 1.00 76.38 154 ASP A N 1
ATOM 1153 C CA . ASP A 1 154 ? 8.504 -4.163 9.602 1.00 76.38 154 ASP A CA 1
ATOM 1154 C C . ASP A 1 154 ? 8.088 -3.512 10.920 1.00 76.38 154 ASP A C 1
ATOM 1156 O O . ASP A 1 154 ? 6.999 -3.726 11.452 1.00 76.38 154 ASP A O 1
ATOM 1160 N N . GLU A 1 155 ? 8.900 -2.555 11.379 1.00 79.50 155 GLU A N 1
ATOM 1161 C CA . GLU A 1 155 ? 8.581 -1.744 12.558 1.00 79.50 155 GLU A CA 1
ATOM 1162 C C . GLU A 1 155 ? 7.270 -0.939 12.416 1.00 79.50 155 GLU A C 1
ATOM 1164 O O . GLU A 1 155 ? 6.619 -0.588 13.406 1.00 79.50 155 GLU A O 1
ATOM 1169 N N . THR A 1 156 ? 6.886 -0.523 11.205 1.00 83.12 156 THR A N 1
ATOM 1170 C CA . THR A 1 156 ? 5.700 0.324 11.007 1.00 83.12 156 THR A CA 1
ATOM 1171 C C . THR A 1 156 ? 4.925 -0.022 9.746 1.00 83.12 156 THR A C 1
ATOM 1173 O O . THR A 1 156 ? 5.356 0.260 8.631 1.00 83.12 156 THR A O 1
ATOM 1176 N N . VAL A 1 157 ? 3.670 -0.434 9.938 1.00 86.94 157 VAL A N 1
ATOM 1177 C CA . VAL A 1 157 ? 2.710 -0.647 8.851 1.00 86.94 157 VAL A CA 1
ATOM 1178 C C . VAL A 1 157 ? 1.625 0.416 8.882 1.00 86.94 157 VAL A C 1
ATOM 1180 O O . VAL A 1 157 ? 0.850 0.531 9.835 1.00 86.94 157 VAL A O 1
ATOM 1183 N N . THR A 1 158 ? 1.503 1.183 7.800 1.00 90.50 158 THR A N 1
ATOM 1184 C CA . THR A 1 158 ? 0.377 2.096 7.583 1.00 90.50 158 THR A CA 1
ATOM 1185 C C . THR A 1 158 ? -0.382 1.732 6.317 1.00 90.50 158 THR A C 1
ATOM 1187 O O . THR A 1 158 ? 0.099 1.948 5.208 1.00 90.50 158 THR A O 1
ATOM 1190 N N . 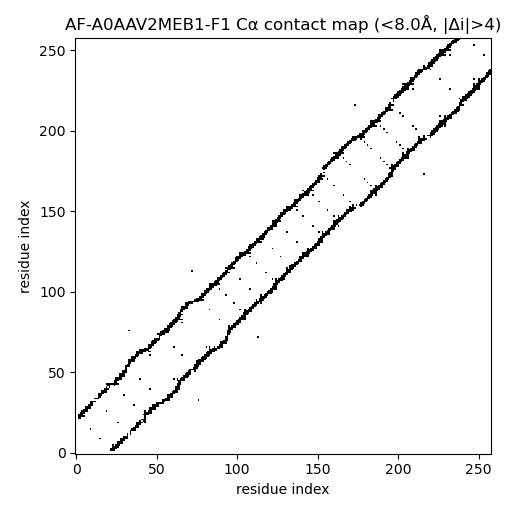VAL A 1 159 ? -1.625 1.283 6.479 1.00 90.00 159 VAL A N 1
ATOM 1191 C CA . VAL A 1 159 ? -2.550 1.038 5.369 1.00 90.00 159 VAL A CA 1
ATOM 1192 C C . VAL A 1 159 ? -3.685 2.046 5.421 1.00 90.00 159 VAL A C 1
ATOM 1194 O O . VAL A 1 159 ? -4.342 2.223 6.449 1.00 90.00 159 VAL A O 1
ATOM 1197 N N . ARG A 1 160 ? -3.919 2.724 4.299 1.00 88.81 160 ARG A N 1
ATOM 1198 C CA . ARG A 1 160 ? -5.078 3.586 4.093 1.00 88.81 160 ARG A CA 1
ATOM 1199 C C . ARG A 1 160 ? -5.790 3.153 2.820 1.00 88.81 160 ARG A C 1
ATOM 1201 O O . ARG A 1 160 ? -5.241 3.394 1.753 1.00 88.81 160 ARG A O 1
ATOM 1208 N N . ALA A 1 161 ? -6.983 2.590 2.945 1.00 83.94 161 ALA A N 1
ATOM 1209 C CA . ALA A 1 161 ? -7.864 2.267 1.828 1.00 83.94 161 ALA A CA 1
ATOM 1210 C C . ALA A 1 161 ? -9.100 3.172 1.888 1.00 83.94 161 ALA A C 1
ATOM 1212 O O . ALA A 1 161 ? -9.594 3.442 2.981 1.00 83.94 161 ALA A O 1
ATOM 1213 N N . CYS A 1 162 ? -9.543 3.700 0.747 1.00 73.00 162 CYS A N 1
ATOM 1214 C CA . CYS A 1 162 ? -10.779 4.481 0.664 1.00 73.00 162 CYS A CA 1
ATOM 1215 C C . CYS A 1 162 ? -11.985 3.579 0.394 1.00 73.00 162 CYS A C 1
ATOM 1217 O O . CYS A 1 162 ? -12.846 3.504 1.255 1.00 73.00 162 CYS A O 1
ATOM 1219 N N . ASP A 1 163 ? -11.990 2.835 -0.713 1.00 70.19 163 ASP A N 1
ATOM 1220 C CA . ASP A 1 163 ? -13.156 2.052 -1.167 1.00 70.19 163 ASP A CA 1
ATOM 1221 C C . ASP A 1 163 ? -12.909 0.521 -1.168 1.00 70.19 163 ASP A C 1
ATOM 1223 O O . ASP A 1 163 ? -13.628 -0.263 -1.792 1.00 70.19 163 ASP A O 1
ATOM 1227 N N . GLY A 1 164 ? -11.890 0.089 -0.415 1.00 62.41 164 GLY A N 1
ATOM 1228 C CA . GLY A 1 164 ? -11.389 -1.283 -0.305 1.00 62.41 164 GLY A CA 1
ATOM 1229 C C . GLY A 1 164 ? -12.428 -2.315 0.119 1.00 62.41 164 GLY A C 1
ATOM 1230 O O . GLY A 1 164 ? -12.584 -2.518 1.314 1.00 62.41 164 GLY A O 1
ATOM 1231 N N . GLN A 1 165 ? -13.068 -3.076 -0.785 1.00 76.31 165 GLN A N 1
ATOM 1232 C CA . GLN A 1 165 ? -14.023 -4.123 -0.344 1.00 76.31 165 GLN A CA 1
ATOM 1233 C C . GLN A 1 165 ? -13.428 -5.054 0.724 1.00 76.31 165 GLN A C 1
ATOM 1235 O O . GLN A 1 165 ? -14.129 -5.467 1.649 1.00 76.31 165 GLN A O 1
ATOM 1240 N N . THR A 1 166 ? -12.147 -5.407 0.610 1.00 85.62 166 THR A N 1
ATOM 1241 C CA . THR A 1 166 ? -11.434 -6.194 1.618 1.00 85.62 166 THR A CA 1
ATOM 1242 C C . THR A 1 166 ? -10.041 -5.637 1.885 1.00 85.62 166 THR A C 1
ATOM 1244 O O . THR A 1 166 ? -9.188 -5.621 1.002 1.00 85.62 166 THR A O 1
ATOM 1247 N N . VAL A 1 167 ? -9.771 -5.290 3.142 1.00 88.31 167 VAL A N 1
ATOM 1248 C CA . VAL A 1 167 ? -8.435 -4.938 3.631 1.00 88.31 167 VAL A CA 1
ATOM 1249 C C . VAL A 1 167 ? -7.959 -6.030 4.575 1.00 88.31 167 VAL A C 1
ATOM 1251 O O . VAL A 1 167 ? -8.572 -6.299 5.608 1.00 88.31 167 VAL A O 1
ATOM 1254 N N . THR A 1 168 ? -6.851 -6.681 4.233 1.00 91.00 168 THR A N 1
ATOM 1255 C CA . THR A 1 168 ? -6.174 -7.620 5.126 1.00 91.00 168 THR A CA 1
ATOM 1256 C C . THR A 1 168 ? -4.764 -7.121 5.414 1.00 91.00 168 THR A C 1
ATOM 1258 O O . THR A 1 168 ? -4.001 -6.813 4.502 1.00 91.00 168 THR A O 1
ATOM 1261 N N . VAL A 1 169 ? -4.404 -7.072 6.692 1.00 89.38 169 VAL A N 1
ATOM 1262 C CA . VAL A 1 169 ? -3.047 -6.749 7.141 1.00 89.38 169 VAL A CA 1
ATOM 1263 C C . VAL A 1 169 ? -2.586 -7.845 8.080 1.00 89.38 169 VAL A C 1
ATOM 1265 O O . VAL A 1 169 ? -3.301 -8.220 9.014 1.00 89.38 169 VAL A O 1
ATOM 1268 N N . ARG A 1 170 ? -1.413 -8.405 7.800 1.00 88.25 170 ARG A N 1
ATOM 1269 C CA . ARG A 1 170 ? -0.772 -9.388 8.660 1.00 88.25 170 ARG A CA 1
ATOM 1270 C C . ARG A 1 170 ? 0.657 -8.966 8.935 1.00 88.25 170 ARG A C 1
ATOM 1272 O O . ARG A 1 170 ? 1.496 -9.131 8.057 1.00 88.25 170 ARG A O 1
ATOM 1279 N N . ASP A 1 171 ? 0.885 -8.551 10.162 1.00 83.31 171 ASP A N 1
ATOM 1280 C CA . ASP A 1 171 ? 2.207 -8.290 10.703 1.00 83.31 171 ASP A CA 1
ATOM 1281 C C . ASP A 1 171 ? 2.749 -9.552 11.397 1.00 83.31 171 ASP A C 1
ATOM 1283 O O . ASP A 1 171 ? 1.974 -10.345 11.959 1.00 83.31 171 ASP A O 1
ATOM 1287 N N . CYS A 1 172 ? 4.041 -9.819 11.234 1.00 74.12 172 CYS A N 1
ATOM 1288 C CA . CYS A 1 172 ? 4.701 -11.066 11.610 1.00 74.12 172 CYS A CA 1
ATOM 1289 C C . CYS A 1 172 ? 5.996 -10.881 12.412 1.00 74.12 172 CYS A C 1
ATOM 1291 O O . CYS A 1 172 ? 6.498 -11.920 12.859 1.00 74.12 172 CYS A O 1
ATOM 1293 N N . ASP A 1 173 ? 6.532 -9.664 12.551 1.00 66.56 173 ASP A N 1
ATOM 1294 C CA . ASP A 1 173 ? 7.697 -9.404 13.413 1.00 66.56 173 ASP A CA 1
ATOM 1295 C C . ASP A 1 173 ? 7.255 -8.973 14.821 1.00 66.56 173 ASP A C 1
ATOM 1297 O O . ASP A 1 173 ? 6.060 -8.798 15.062 1.00 66.56 173 ASP A O 1
ATOM 1301 N N . GLY A 1 174 ? 8.214 -8.971 15.753 1.00 53.06 174 GLY A N 1
ATOM 1302 C CA . GLY A 1 174 ? 8.056 -8.665 17.170 1.00 53.06 174 GLY A CA 1
ATOM 1303 C C . GLY A 1 174 ? 9.194 -7.860 17.771 1.00 53.06 174 GLY A C 1
ATOM 1304 O O . GLY A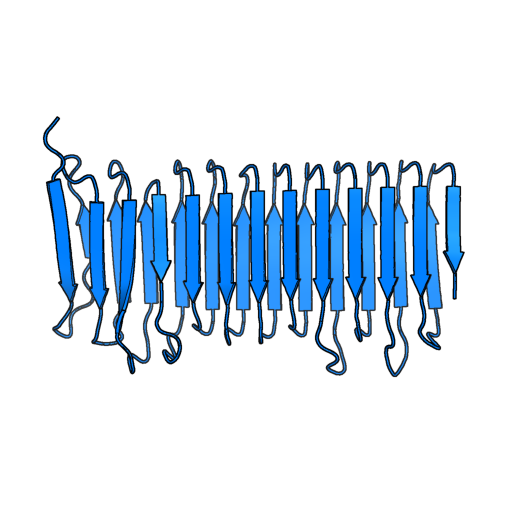 1 174 ? 9.660 -8.140 18.886 1.00 53.06 174 GLY A O 1
ATOM 1305 N N . GLN A 1 175 ? 9.655 -6.858 17.033 1.00 58.16 175 GLN A N 1
ATOM 1306 C CA . GLN A 1 175 ? 10.522 -5.815 17.549 1.00 58.16 175 GLN A CA 1
ATOM 1307 C C . GLN A 1 175 ? 9.788 -4.926 18.557 1.00 58.16 175 GLN A C 1
ATOM 1309 O O . GLN A 1 175 ? 8.582 -4.678 18.539 1.00 58.16 175 GLN A O 1
ATOM 1314 N N . THR A 1 176 ? 10.566 -4.378 19.484 1.00 52.97 176 THR A N 1
ATOM 1315 C CA . THR A 1 176 ? 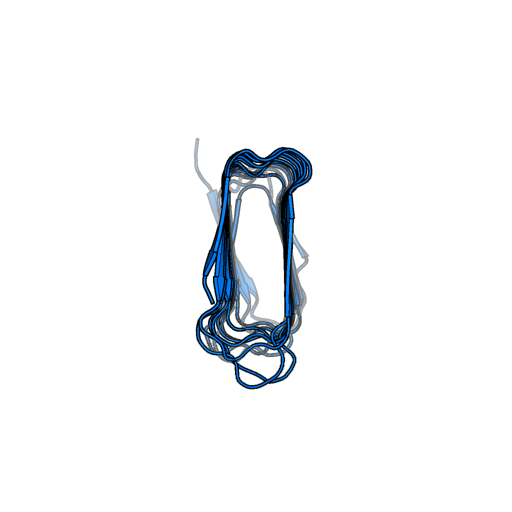10.066 -3.395 20.440 1.00 52.97 176 THR A CA 1
ATOM 1316 C C . THR A 1 176 ? 9.839 -2.053 19.738 1.00 52.97 176 THR A C 1
ATOM 1318 O O . THR A 1 176 ? 10.814 -1.466 19.290 1.00 52.97 176 THR A O 1
ATOM 1321 N N . ASP A 1 177 ? 8.596 -1.556 19.748 1.00 61.81 177 ASP A N 1
ATOM 1322 C CA . ASP A 1 177 ? 8.107 -0.240 19.257 1.00 61.81 177 ASP A CA 1
ATOM 1323 C C . ASP A 1 177 ? 7.264 -0.280 17.964 1.00 61.81 177 ASP A C 1
ATOM 1325 O O . ASP A 1 177 ? 6.872 0.765 17.436 1.00 61.81 177 ASP A O 1
ATOM 1329 N N . GLU A 1 178 ? 6.854 -1.477 17.548 1.00 74.12 178 GLU A N 1
ATOM 1330 C CA . GLU A 1 178 ? 6.007 -1.694 16.375 1.00 74.12 178 GLU A CA 1
ATOM 1331 C C . GLU A 1 178 ? 4.639 -0.997 16.429 1.00 74.12 178 GLU A C 1
ATOM 1333 O O . GLU A 1 178 ? 3.940 -0.972 17.458 1.00 74.12 178 GLU A O 1
ATOM 1338 N N . THR A 1 179 ? 4.244 -0.407 15.295 1.00 81.94 179 THR A N 1
ATOM 1339 C CA . THR A 1 179 ? 2.943 0.254 15.138 1.00 81.94 179 THR A CA 1
ATOM 1340 C C . THR A 1 179 ? 2.247 -0.145 13.838 1.00 81.94 179 THR A C 1
ATOM 1342 O O . THR A 1 179 ? 2.652 0.258 12.749 1.00 81.94 179 THR A O 1
ATOM 1345 N N . VAL A 1 180 ? 1.082 -0.784 13.972 1.00 86.31 180 VAL A N 1
ATOM 1346 C CA . VAL A 1 180 ? 0.166 -1.070 12.864 1.00 86.31 180 VAL A CA 1
ATOM 1347 C C . VAL A 1 180 ? -1.000 -0.085 12.887 1.00 86.31 180 VAL A C 1
ATOM 1349 O O . VAL A 1 180 ? -1.773 0.002 13.849 1.00 86.31 180 VAL A O 1
ATOM 1352 N N . THR A 1 181 ? -1.160 0.674 11.803 1.00 88.69 181 THR A N 1
ATOM 1353 C CA . THR A 1 181 ? -2.299 1.572 11.587 1.00 88.69 181 THR A CA 1
ATOM 1354 C C . THR A 1 181 ? -3.037 1.208 10.309 1.00 88.69 181 THR A C 1
ATOM 1356 O O . THR A 1 181 ? -2.514 1.380 9.211 1.00 88.69 181 THR A O 1
ATOM 1359 N N . VAL A 1 182 ? -4.297 0.805 10.447 1.00 88.38 182 VAL A N 1
ATOM 1360 C CA . VAL A 1 182 ? -5.200 0.550 9.322 1.00 88.38 182 VAL A CA 1
ATOM 1361 C C . VAL A 1 182 ? -6.342 1.553 9.357 1.00 88.38 182 VAL A C 1
ATOM 1363 O O . VAL A 1 182 ? -7.006 1.724 10.383 1.00 88.38 182 VAL A O 1
ATOM 1366 N N . ARG A 1 183 ? -6.542 2.253 8.242 1.00 87.25 183 ARG A N 1
ATOM 1367 C CA . ARG A 1 183 ? -7.674 3.151 8.022 1.00 87.25 183 ARG A CA 1
ATOM 1368 C C . ARG A 1 183 ? -8.420 2.721 6.777 1.00 87.25 183 ARG A C 1
ATOM 1370 O O . ARG A 1 183 ? -7.855 2.801 5.690 1.00 87.25 183 ARG A O 1
ATOM 1377 N N . ASP A 1 184 ? -9.657 2.321 6.975 1.00 83.12 184 ASP A N 1
ATOM 1378 C CA . ASP A 1 184 ? -10.612 2.031 5.922 1.00 83.12 184 ASP A CA 1
ATOM 1379 C C . ASP A 1 184 ? -11.753 3.049 6.014 1.00 83.12 184 ASP A C 1
ATOM 1381 O O . ASP A 1 184 ? -12.123 3.468 7.118 1.00 83.12 184 ASP A O 1
ATOM 1385 N N . PHE A 1 185 ? -12.229 3.539 4.874 1.00 77.56 185 PHE A N 1
ATOM 1386 C CA . PHE A 1 185 ? -13.326 4.507 4.848 1.00 77.56 185 PHE A CA 1
ATOM 1387 C C . PHE A 1 185 ? -14.631 3.820 4.453 1.00 77.56 185 PHE A C 1
ATOM 1389 O O . PHE A 1 185 ? -15.590 3.926 5.203 1.00 77.56 185 PHE A O 1
ATOM 1396 N N . ASP A 1 186 ? -14.644 3.061 3.362 1.00 73.19 186 ASP A N 1
ATOM 1397 C CA . ASP A 1 186 ? -15.875 2.540 2.761 1.00 73.19 186 ASP A CA 1
ATOM 1398 C C . ASP A 1 186 ? -15.813 1.027 2.456 1.00 73.19 186 ASP A C 1
ATOM 1400 O O . ASP A 1 186 ? -16.656 0.479 1.736 1.00 73.19 186 ASP A O 1
ATOM 1404 N N . GLY A 1 187 ? -14.811 0.321 2.988 1.00 69.50 187 GLY A N 1
ATOM 1405 C CA . GLY A 1 187 ? -14.637 -1.107 2.755 1.00 69.50 187 GLY A CA 1
ATOM 1406 C C . GLY A 1 187 ? -15.689 -2.000 3.406 1.00 69.50 187 GLY A C 1
ATOM 1407 O O . GLY A 1 187 ? -16.454 -1.597 4.271 1.00 69.50 187 GLY A O 1
ATOM 1408 N N . GLN A 1 188 ? -15.786 -3.265 2.979 1.00 79.12 188 GLN A N 1
ATOM 1409 C CA . GLN A 1 188 ? -16.748 -4.202 3.584 1.00 79.12 188 GLN A CA 1
ATOM 1410 C C . GLN A 1 188 ? -16.132 -4.990 4.732 1.00 79.12 188 GLN A C 1
ATOM 1412 O O . GLN A 1 188 ? -16.827 -5.360 5.681 1.00 79.12 188 GLN A O 1
ATOM 1417 N N . THR A 1 189 ? -14.856 -5.351 4.626 1.00 85.00 189 THR A N 1
ATOM 1418 C CA . THR A 1 189 ? -14.202 -6.226 5.597 1.00 85.00 189 THR A CA 1
ATOM 1419 C C . THR A 1 189 ? -12.771 -5.792 5.853 1.00 85.00 189 THR A C 1
ATOM 1421 O O . THR A 1 189 ? -11.926 -5.864 4.963 1.00 85.00 189 THR A O 1
ATOM 1424 N N . VAL A 1 190 ? -12.480 -5.483 7.115 1.00 87.19 190 VAL A N 1
ATOM 1425 C CA . VAL A 1 190 ? -11.129 -5.224 7.608 1.00 87.19 190 VAL A CA 1
ATOM 1426 C C . VAL A 1 190 ? -10.695 -6.383 8.495 1.00 87.19 190 VAL A C 1
ATOM 1428 O O . VAL A 1 190 ? -11.323 -6.685 9.510 1.00 87.19 190 VAL A O 1
ATOM 1431 N N . THR A 1 191 ? -9.604 -7.054 8.131 1.00 89.50 191 THR A N 1
ATOM 1432 C CA . THR A 1 191 ? -8.971 -8.086 8.958 1.00 89.50 191 THR A CA 1
ATOM 1433 C C . THR A 1 191 ? -7.535 -7.701 9.263 1.00 89.50 191 THR A C 1
ATOM 1435 O O . THR A 1 191 ? -6.692 -7.687 8.371 1.00 89.50 191 THR A O 1
ATOM 1438 N N . VAL A 1 192 ? -7.234 -7.453 10.534 1.00 88.00 192 VAL A N 1
ATOM 1439 C CA . VAL A 1 192 ? -5.871 -7.162 10.982 1.00 88.00 192 VAL A CA 1
ATOM 1440 C C . VAL A 1 192 ? -5.406 -8.242 11.936 1.00 88.00 192 VAL A C 1
ATOM 1442 O O . VAL A 1 192 ? -6.089 -8.573 12.909 1.00 88.00 192 VAL A O 1
ATOM 1445 N N . ARG A 1 193 ? -4.243 -8.810 11.634 1.00 86.81 193 ARG A N 1
ATOM 1446 C CA . ARG A 1 193 ? -3.531 -9.709 12.523 1.00 86.81 193 ARG A CA 1
ATOM 1447 C C . ARG A 1 193 ? -2.168 -9.119 12.832 1.00 86.81 193 ARG A C 1
ATOM 1449 O O . ARG A 1 193 ? -1.343 -9.031 11.934 1.00 86.81 193 ARG A O 1
ATOM 1456 N N . ASP A 1 194 ? -1.974 -8.802 14.093 1.00 79.88 194 ASP A N 1
ATOM 1457 C CA . ASP A 1 194 ? -0.708 -8.384 14.671 1.00 79.88 194 ASP A CA 1
ATOM 1458 C C . ASP A 1 194 ? -0.164 -9.556 15.502 1.00 79.88 194 ASP A C 1
ATOM 1460 O O . ASP A 1 194 ? -0.954 -10.307 16.102 1.00 79.88 194 ASP A O 1
ATOM 1464 N N . CYS A 1 195 ? 1.139 -9.815 15.423 1.00 73.94 195 CYS A N 1
ATOM 1465 C CA . CYS A 1 195 ? 1.756 -10.910 16.164 1.00 73.94 195 CYS A CA 1
ATOM 1466 C C . CYS A 1 195 ? 2.403 -10.434 17.457 1.00 73.94 195 CYS A C 1
ATOM 1468 O O . CYS A 1 195 ? 2.192 -11.109 18.464 1.00 73.94 195 CYS A O 1
ATOM 1470 N N . ASP A 1 196 ? 3.088 -9.293 17.448 1.00 67.12 196 ASP A N 1
ATOM 1471 C CA . ASP A 1 196 ? 3.949 -8.889 18.556 1.00 67.12 196 ASP A CA 1
ATOM 1472 C C . ASP A 1 196 ? 4.056 -7.345 18.726 1.00 67.12 196 ASP A C 1
ATOM 1474 O O . ASP A 1 196 ? 4.847 -6.869 19.548 1.00 67.12 196 ASP A O 1
ATOM 1478 N N . GLY A 1 197 ? 3.210 -6.556 18.044 1.00 64.06 197 GLY A N 1
ATOM 1479 C CA . GLY A 1 197 ? 3.277 -5.094 18.036 1.00 64.06 197 GLY A CA 1
ATOM 1480 C C . GLY A 1 197 ? 2.839 -4.376 19.325 1.00 64.06 197 GLY A C 1
ATOM 1481 O O . GLY A 1 197 ? 1.984 -4.826 20.093 1.00 64.06 197 GLY A O 1
ATOM 1482 N N . GLN A 1 198 ? 3.385 -3.175 19.574 1.00 72.00 198 GLN A N 1
ATOM 1483 C CA . GLN A 1 198 ? 3.010 -2.357 20.744 1.00 72.00 198 GLN A CA 1
ATOM 1484 C C . GLN A 1 198 ? 1.701 -1.582 20.548 1.00 72.00 198 GLN A C 1
ATOM 1486 O O . GLN A 1 198 ? 0.972 -1.274 21.504 1.00 72.00 198 GLN A O 1
ATOM 1491 N N . ARG A 1 199 ? 1.406 -1.165 19.314 1.00 77.56 199 ARG A N 1
ATOM 1492 C CA . ARG A 1 199 ? 0.239 -0.328 19.026 1.00 77.56 199 ARG A CA 1
ATOM 1493 C C . ARG A 1 199 ? -0.464 -0.772 17.763 1.00 77.56 199 ARG A C 1
ATOM 1495 O O . ARG A 1 199 ? 0.014 -0.545 16.659 1.00 77.56 199 ARG A O 1
ATOM 1502 N N . LEU A 1 200 ? -1.707 -1.194 17.954 1.00 83.31 200 LEU A N 1
ATOM 1503 C CA . LEU A 1 200 ? -2.611 -1.565 16.884 1.00 83.31 200 LEU A CA 1
ATOM 1504 C C . LEU A 1 200 ? -3.792 -0.598 16.844 1.00 83.31 200 LEU A C 1
ATOM 1506 O O . LEU A 1 200 ? -4.621 -0.536 17.756 1.00 83.31 200 LEU A O 1
ATOM 1510 N N . THR A 1 201 ? -3.873 0.197 15.782 1.00 85.50 201 THR A N 1
ATOM 1511 C CA . THR A 1 201 ? -4.996 1.109 15.546 1.00 85.50 201 THR A CA 1
ATOM 1512 C C . THR A 1 201 ? -5.712 0.730 14.265 1.00 85.50 201 THR A C 1
ATOM 1514 O O . THR A 1 201 ? -5.155 0.839 13.178 1.00 85.50 201 THR A O 1
ATOM 1517 N N . VAL A 1 202 ? -6.981 0.361 14.392 1.00 85.69 202 VAL A N 1
ATOM 1518 C CA . VAL A 1 202 ? -7.884 0.127 13.269 1.00 85.69 202 VAL A CA 1
ATOM 1519 C C . VAL A 1 202 ? -8.987 1.174 13.329 1.00 85.69 202 VAL A C 1
ATOM 1521 O O . VAL A 1 202 ? -9.600 1.406 14.373 1.00 85.69 202 VAL A O 1
ATOM 1524 N N . SER A 1 203 ? -9.197 1.890 12.236 1.00 84.38 203 SER A N 1
ATOM 1525 C CA . SER A 1 203 ? -10.326 2.801 12.077 1.00 84.38 203 SER A CA 1
ATOM 1526 C C . SER A 1 203 ? -11.031 2.455 10.784 1.00 84.38 203 SER A C 1
ATOM 1528 O O . SER A 1 203 ? -10.409 2.501 9.731 1.00 84.38 203 SER A O 1
ATOM 1530 N N . ASP A 1 204 ? -12.297 2.116 10.905 1.00 80.81 204 ASP A N 1
ATOM 1531 C CA . ASP A 1 204 ? -13.218 1.812 9.830 1.00 80.81 204 ASP A CA 1
ATOM 1532 C C . ASP A 1 204 ? -14.379 2.808 9.939 1.00 80.81 204 ASP A C 1
ATOM 1534 O O . ASP A 1 204 ? -14.811 3.123 11.056 1.00 80.81 204 ASP A O 1
ATOM 1538 N N . CYS A 1 205 ? -14.805 3.405 8.829 1.00 74.44 205 CYS A N 1
ATOM 1539 C CA . CYS A 1 205 ? -15.936 4.333 8.861 1.00 74.44 205 CYS A CA 1
ATOM 1540 C C . CYS A 1 205 ? -17.218 3.570 8.527 1.00 74.44 205 CYS A C 1
ATOM 1542 O O . CYS A 1 205 ? -18.079 3.465 9.398 1.00 74.44 205 CYS A O 1
ATOM 1544 N N . ASP A 1 206 ? -17.291 2.956 7.347 1.00 69.94 206 ASP A N 1
ATOM 1545 C CA . ASP A 1 206 ? -18.542 2.400 6.818 1.00 69.94 206 ASP A CA 1
ATOM 1546 C C . ASP A 1 206 ? -18.477 0.868 6.570 1.00 69.94 206 ASP A C 1
ATOM 1548 O O . ASP A 1 206 ? -19.370 0.280 5.947 1.00 69.94 206 ASP A O 1
ATOM 1552 N N . GLY A 1 207 ? -17.443 0.214 7.118 1.00 66.19 207 GLY A N 1
ATOM 1553 C CA . GLY A 1 207 ? -17.238 -1.230 7.260 1.00 66.19 207 GLY A CA 1
ATOM 1554 C C . GLY A 1 207 ? -18.463 -2.094 7.486 1.00 66.19 207 GLY A C 1
ATOM 1555 O O . GLY A 1 207 ? -19.347 -1.717 8.230 1.00 66.19 207 GLY A O 1
ATOM 1556 N N . GLN A 1 208 ? -18.520 -3.339 6.998 1.00 74.69 208 GLN A N 1
ATOM 1557 C CA . GLN A 1 208 ? -19.491 -4.309 7.549 1.00 74.69 208 GLN A CA 1
ATOM 1558 C C . GLN A 1 208 ? -18.902 -5.129 8.692 1.00 74.69 208 GLN A C 1
ATOM 1560 O O . GLN A 1 208 ? -19.620 -5.514 9.620 1.00 74.69 208 GLN A O 1
ATOM 1565 N N . THR A 1 209 ? -17.626 -5.496 8.593 1.00 81.56 209 THR A N 1
ATOM 1566 C CA . THR A 1 209 ? -16.979 -6.402 9.541 1.00 81.56 209 THR A CA 1
ATOM 1567 C C . THR A 1 209 ? -15.537 -6.003 9.800 1.00 81.56 209 THR A C 1
ATOM 1569 O O . THR A 1 209 ? -14.700 -6.065 8.904 1.00 81.56 209 THR A O 1
ATOM 1572 N N . VAL A 1 210 ? -15.225 -5.741 11.068 1.00 84.31 210 VAL A N 1
ATOM 1573 C CA . VAL A 1 210 ? -13.858 -5.521 11.542 1.00 84.31 210 VAL A CA 1
ATOM 1574 C C . VAL A 1 210 ? -13.434 -6.697 12.413 1.00 84.31 210 VAL A C 1
ATOM 1576 O O . VAL A 1 210 ? -14.033 -6.972 13.454 1.00 84.31 210 VAL A O 1
ATOM 1579 N N . THR A 1 211 ? -12.382 -7.404 12.006 1.00 86.44 211 THR A N 1
ATOM 1580 C CA . THR A 1 211 ? -11.746 -8.458 12.802 1.00 86.44 211 THR A CA 1
ATOM 1581 C C . THR A 1 211 ? -10.316 -8.070 13.133 1.00 86.44 211 THR A C 1
ATOM 1583 O O . THR A 1 211 ? -9.475 -7.952 12.248 1.00 86.44 211 THR A O 1
ATOM 1586 N N . VAL A 1 212 ? -10.022 -7.936 14.421 1.00 85.44 212 VAL A N 1
ATOM 1587 C CA . VAL A 1 212 ? -8.686 -7.616 14.922 1.00 85.44 212 VAL A CA 1
ATOM 1588 C C . VAL A 1 212 ? -8.196 -8.749 15.804 1.00 85.44 212 VAL A C 1
ATOM 1590 O O . VAL A 1 212 ? -8.906 -9.197 16.711 1.00 85.44 212 VAL A O 1
ATOM 1593 N N . ARG A 1 213 ? -6.986 -9.231 15.531 1.00 84.62 213 ARG A N 1
ATOM 1594 C CA . ARG A 1 213 ? -6.332 -10.272 16.313 1.00 84.62 213 ARG A CA 1
ATOM 1595 C C . ARG A 1 213 ? -4.908 -9.862 16.662 1.00 84.62 213 ARG A C 1
ATOM 1597 O O . ARG A 1 213 ? -4.106 -9.731 15.752 1.00 84.62 213 ARG A O 1
ATOM 1604 N N . ASP A 1 214 ? -4.607 -9.777 17.947 1.00 78.00 214 ASP A N 1
ATOM 1605 C CA . ASP A 1 214 ? -3.256 -9.546 18.473 1.00 78.00 214 ASP A CA 1
ATOM 1606 C C . ASP A 1 214 ? -2.754 -10.834 19.155 1.00 78.00 214 ASP A C 1
ATOM 1608 O O . ASP A 1 214 ? -3.528 -11.434 19.904 1.00 78.00 214 ASP A O 1
ATOM 1612 N N . CYS A 1 215 ? -1.571 -11.361 18.803 1.00 69.44 215 CYS A N 1
ATOM 1613 C CA . CYS A 1 215 ? -1.241 -12.781 19.006 1.00 69.44 215 CYS A CA 1
ATOM 1614 C C . CYS A 1 215 ? -0.193 -13.178 20.059 1.00 69.44 215 CYS A C 1
ATOM 1616 O O . CYS A 1 215 ? -0.155 -14.392 20.236 1.00 69.44 215 CYS A O 1
ATOM 1618 N N . ASP A 1 216 ? 0.578 -12.303 20.717 1.00 63.00 216 ASP A N 1
ATOM 1619 C CA . ASP A 1 216 ? 1.358 -12.554 21.966 1.00 63.00 216 ASP A CA 1
ATOM 1620 C C . ASP A 1 216 ? 2.464 -11.470 22.198 1.00 63.00 216 ASP A C 1
ATOM 1622 O O . ASP A 1 216 ? 3.638 -11.786 22.358 1.00 63.00 216 ASP A O 1
ATOM 1626 N N . GLY A 1 217 ? 2.132 -10.180 22.308 1.00 53.97 217 GLY A N 1
ATOM 1627 C CA . GLY A 1 217 ? 3.114 -9.116 22.584 1.00 53.97 217 GLY A CA 1
ATOM 1628 C C . GLY A 1 217 ? 3.631 -9.056 24.037 1.00 53.97 217 GLY A C 1
ATOM 1629 O O . GLY A 1 217 ? 2.868 -9.070 25.012 1.00 53.97 217 GLY A O 1
ATOM 1630 N N . GLN A 1 218 ? 4.952 -8.905 24.217 1.00 52.31 218 GLN A N 1
ATOM 1631 C CA . GLN A 1 218 ? 5.530 -8.438 25.484 1.00 52.31 218 GLN A CA 1
ATOM 1632 C C . GLN A 1 218 ? 5.393 -6.911 25.594 1.00 52.31 218 GLN A C 1
ATOM 1634 O O . GLN A 1 218 ? 6.020 -6.162 24.855 1.00 52.31 218 GLN A O 1
ATOM 1639 N N . THR A 1 219 ? 4.720 -6.452 26.656 1.00 50.50 219 THR A N 1
ATOM 1640 C CA . THR A 1 219 ? 4.624 -5.048 27.123 1.00 50.50 219 THR A CA 1
ATOM 1641 C C . THR A 1 219 ? 3.668 -4.124 26.344 1.00 50.50 219 THR A C 1
ATOM 1643 O O . THR A 1 219 ? 3.925 -3.716 25.228 1.00 50.50 219 THR A O 1
ATOM 1646 N N . VAL A 1 220 ? 2.598 -3.701 27.037 1.00 51.25 220 VAL A N 1
ATOM 1647 C CA . VAL A 1 220 ? 1.648 -2.614 26.696 1.00 51.25 220 VAL A CA 1
ATOM 1648 C C . VAL A 1 220 ? 1.161 -2.590 25.241 1.00 51.25 220 VAL A C 1
ATOM 1650 O O . VAL A 1 220 ? 1.387 -1.614 24.533 1.00 51.25 220 VAL A O 1
ATOM 1653 N N . THR A 1 221 ? 0.348 -3.572 24.850 1.00 60.12 221 THR A N 1
ATOM 1654 C CA . THR A 1 221 ? -0.480 -3.429 23.650 1.00 60.12 221 THR A CA 1
ATOM 1655 C C . THR A 1 221 ? -1.610 -2.428 23.895 1.00 60.12 221 THR A C 1
ATOM 1657 O O . THR A 1 221 ? -2.374 -2.548 24.863 1.00 60.12 221 THR A O 1
ATOM 1660 N N . THR A 1 222 ? -1.730 -1.420 23.028 1.00 67.25 222 THR A N 1
ATOM 1661 C CA . THR A 1 222 ? -2.962 -0.628 22.900 1.00 67.25 222 THR A CA 1
ATOM 1662 C C . THR A 1 222 ? -3.676 -1.007 21.614 1.00 67.25 222 THR A C 1
ATOM 1664 O O . THR A 1 222 ? -3.235 -0.616 20.535 1.00 67.25 222 THR A O 1
ATOM 1667 N N . VAL A 1 223 ? -4.812 -1.694 21.738 1.00 72.12 223 VAL A N 1
ATOM 1668 C CA . VAL A 1 223 ? -5.707 -1.960 20.606 1.00 72.12 223 VAL A CA 1
ATOM 1669 C C . VAL A 1 223 ? -6.796 -0.897 20.589 1.00 72.12 223 VAL A C 1
ATOM 1671 O O . VAL A 1 223 ? -7.612 -0.821 21.509 1.00 72.12 223 VAL A O 1
ATOM 1674 N N . THR A 1 224 ? -6.812 -0.056 19.557 1.00 74.94 224 THR A N 1
ATOM 1675 C CA . THR A 1 224 ? -7.895 0.906 19.324 1.00 74.94 224 THR A CA 1
ATOM 1676 C C . THR A 1 224 ? -8.645 0.530 18.064 1.00 74.94 224 THR A C 1
ATOM 1678 O O . THR A 1 224 ? -8.089 0.635 16.977 1.00 74.94 224 THR A O 1
ATOM 1681 N N . VAL A 1 225 ? -9.916 0.161 18.209 1.00 77.00 225 VAL A N 1
ATOM 1682 C CA . VAL A 1 225 ? -10.826 -0.033 17.076 1.00 77.00 225 VAL A CA 1
ATOM 1683 C C . VAL A 1 225 ? -11.874 1.063 17.099 1.00 77.00 225 VAL A C 1
ATOM 1685 O O . VAL A 1 225 ? -12.529 1.276 18.123 1.00 77.00 225 VAL A O 1
ATOM 1688 N N . ARG A 1 226 ? -11.999 1.787 15.989 1.00 76.94 226 ARG A N 1
ATOM 1689 C CA . ARG A 1 226 ? -13.097 2.719 15.743 1.00 76.94 226 ARG A CA 1
ATOM 1690 C C . ARG A 1 226 ? -13.877 2.221 14.546 1.00 76.94 226 ARG A C 1
ATOM 1692 O O . ARG A 1 226 ? -13.266 2.061 13.504 1.00 76.94 226 ARG A O 1
ATOM 1699 N N . ASP A 1 227 ? -15.160 1.993 14.737 1.00 75.56 227 ASP A N 1
ATOM 1700 C CA . ASP A 1 227 ? -16.114 1.649 13.690 1.00 75.56 227 ASP A CA 1
ATOM 1701 C C . ASP A 1 227 ? -17.251 2.679 13.771 1.00 75.56 227 ASP A C 1
ATOM 1703 O O . ASP A 1 227 ? -17.720 2.971 14.882 1.00 75.56 227 ASP A O 1
ATOM 1707 N N . CYS A 1 228 ? -17.603 3.341 12.667 1.00 69.25 228 CYS A N 1
ATOM 1708 C CA . CYS A 1 228 ? -18.693 4.319 12.685 1.00 69.25 228 CYS A CA 1
ATOM 1709 C C . CYS A 1 228 ? -20.035 3.646 12.387 1.00 69.25 228 CYS A C 1
ATOM 1711 O O . CYS A 1 228 ? -20.950 3.832 13.180 1.00 69.25 228 CYS A O 1
ATOM 1713 N N . ASP A 1 229 ? -20.126 2.820 11.347 1.00 67.81 229 ASP A N 1
ATOM 1714 C CA . ASP A 1 229 ? -21.397 2.284 10.842 1.00 67.81 229 ASP A CA 1
ATOM 1715 C C . ASP A 1 229 ? -21.438 0.745 10.703 1.00 67.81 229 ASP A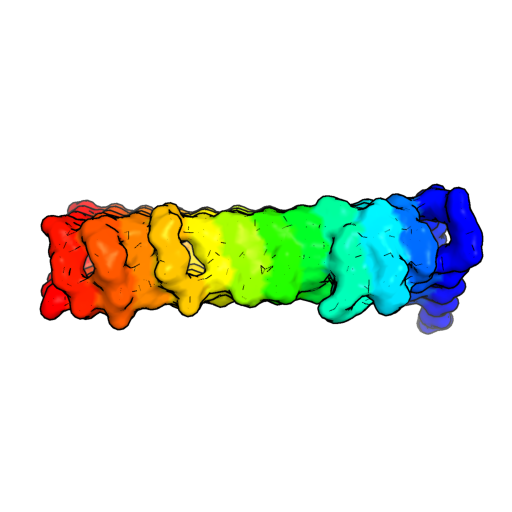 C 1
ATOM 1717 O O . ASP A 1 229 ? -22.404 0.182 10.166 1.00 67.81 229 ASP A O 1
ATOM 1721 N N . GLY A 1 230 ? -20.429 0.029 11.208 1.00 62.50 230 GLY A N 1
ATOM 1722 C CA . GLY A 1 230 ? -20.286 -1.393 10.941 1.00 62.50 230 GLY A CA 1
ATOM 1723 C C . GLY A 1 230 ? -21.159 -2.358 11.717 1.00 62.50 230 GLY A C 1
ATOM 1724 O O . GLY A 1 230 ? -21.683 -2.111 12.798 1.00 62.50 230 GLY A O 1
ATOM 1725 N N . GLN A 1 231 ? -21.403 -3.521 11.107 1.00 68.94 231 GLN A N 1
ATOM 1726 C CA . GLN A 1 231 ? -22.353 -4.492 11.653 1.00 68.94 231 GLN A CA 1
ATOM 1727 C C . GLN A 1 231 ? -21.726 -5.347 12.749 1.00 68.94 231 GLN A C 1
ATOM 1729 O O . GLN A 1 231 ? -22.419 -5.756 13.688 1.00 68.94 231 GLN A O 1
ATOM 1734 N N . THR A 1 232 ? -20.448 -5.699 12.602 1.00 77.31 232 THR A N 1
ATOM 1735 C CA . THR A 1 232 ? -19.762 -6.637 13.494 1.00 77.31 232 THR A CA 1
ATOM 1736 C C . THR A 1 232 ? -18.314 -6.234 13.736 1.00 77.31 232 THR A C 1
ATOM 1738 O O . THR A 1 232 ? -17.486 -6.300 12.832 1.00 77.31 232 THR A O 1
ATOM 1741 N N . VAL A 1 233 ? -17.981 -5.973 15.000 1.00 81.75 233 VAL A N 1
ATOM 1742 C CA . VAL A 1 233 ? -16.600 -5.789 15.455 1.00 81.75 233 VAL A CA 1
ATOM 1743 C C . VAL A 1 233 ? -16.192 -6.970 16.329 1.00 81.75 233 VAL A C 1
ATOM 1745 O O . VAL A 1 233 ? -16.787 -7.230 17.378 1.00 81.75 233 VAL A O 1
ATOM 1748 N N . THR A 1 234 ? -15.153 -7.694 15.920 1.00 83.38 234 THR A N 1
ATOM 1749 C CA . THR A 1 234 ? -14.536 -8.765 16.710 1.00 83.38 234 THR A CA 1
ATOM 1750 C C . THR A 1 234 ? -13.090 -8.418 17.013 1.00 83.38 234 THR A C 1
ATOM 1752 O O . THR A 1 234 ? -12.252 -8.388 16.118 1.00 83.38 234 THR A O 1
ATOM 1755 N N . VAL A 1 235 ? -12.776 -8.228 18.290 1.00 82.69 235 VAL A N 1
ATOM 1756 C CA . VAL A 1 235 ? -11.405 -8.043 18.770 1.00 82.69 235 VAL A CA 1
ATOM 1757 C C . VAL A 1 235 ? -11.022 -9.237 19.623 1.00 82.69 235 VAL A C 1
ATOM 1759 O O . VAL A 1 235 ? -11.718 -9.581 20.584 1.00 82.69 235 VAL A O 1
ATOM 1762 N N . ARG A 1 236 ? -9.919 -9.888 19.263 1.00 81.50 236 ARG A N 1
ATOM 1763 C CA . ARG A 1 236 ? -9.332 -10.957 20.056 1.00 81.50 236 ARG A CA 1
ATOM 1764 C C . ARG A 1 236 ? -7.883 -10.635 20.370 1.00 81.50 236 ARG A C 1
ATOM 1766 O O . ARG A 1 236 ? -7.014 -10.815 19.524 1.00 81.50 236 ARG A O 1
ATOM 1773 N N . ASP A 1 237 ? -7.683 -10.204 21.596 1.00 75.00 237 ASP A N 1
ATOM 1774 C CA . ASP A 1 237 ? -6.387 -9.988 22.206 1.00 75.00 237 ASP A CA 1
ATOM 1775 C C . ASP A 1 237 ? -6.012 -11.265 22.974 1.00 75.00 237 ASP A C 1
ATOM 1777 O O . ASP A 1 237 ? -6.870 -11.877 23.617 1.00 75.00 237 ASP A O 1
ATOM 1781 N N . TYR A 1 238 ? -4.785 -11.743 22.802 1.00 71.94 238 TYR A N 1
ATOM 1782 C CA . TYR A 1 238 ? -4.244 -12.889 23.540 1.00 71.94 238 TYR A CA 1
ATOM 1783 C C . TYR A 1 238 ? -3.112 -12.473 24.488 1.00 71.94 238 TYR A C 1
ATOM 1785 O O . TYR A 1 238 ? -2.600 -13.315 25.225 1.00 71.94 238 TYR A O 1
ATOM 1793 N N . CYS A 1 239 ? -2.754 -11.189 24.484 1.00 62.22 239 CYS A N 1
ATOM 1794 C CA . CYS A 1 239 ? -1.661 -10.616 25.243 1.00 62.22 239 CYS A CA 1
ATOM 1795 C C . CYS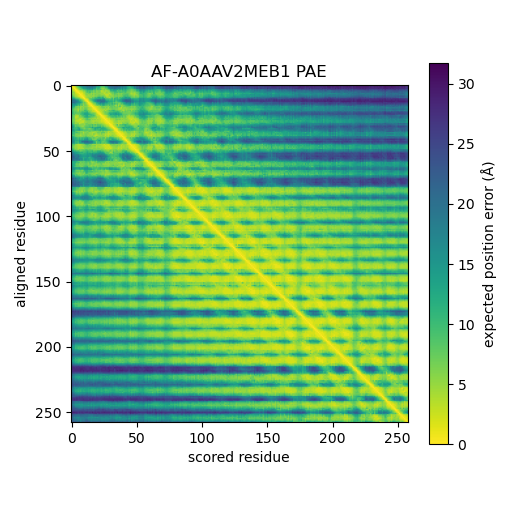 A 1 239 ? -2.128 -10.263 26.665 1.00 62.22 239 CYS A C 1
ATOM 1797 O O . CYS A 1 239 ? -3.293 -9.945 26.902 1.00 62.22 239 CYS A O 1
ATOM 1799 N N . ASP A 1 240 ? -1.201 -10.183 27.625 1.00 55.59 240 ASP A N 1
ATOM 1800 C CA . ASP A 1 240 ? -1.452 -9.578 28.950 1.00 55.59 240 ASP A CA 1
ATOM 1801 C C . ASP A 1 240 ? -1.539 -8.022 28.864 1.00 55.59 240 ASP A C 1
ATOM 1803 O O . ASP A 1 240 ? -1.115 -7.294 29.771 1.00 55.59 240 ASP A O 1
ATOM 1807 N N . GLY A 1 241 ? -2.035 -7.494 27.737 1.00 53.03 241 GLY A N 1
ATOM 1808 C CA . GLY A 1 241 ? -2.040 -6.085 27.347 1.00 53.03 241 GLY A CA 1
ATOM 1809 C C . GLY A 1 241 ? -2.839 -5.184 28.293 1.00 53.03 241 GLY A C 1
ATOM 1810 O O . GLY A 1 241 ? -3.835 -5.572 28.903 1.00 53.03 241 GLY A O 1
ATOM 1811 N N . GLN A 1 242 ? -2.386 -3.937 28.451 1.00 57.94 242 GLN A N 1
ATOM 1812 C CA . GLN A 1 242 ? -2.919 -3.033 29.477 1.00 57.94 242 GLN A CA 1
ATOM 1813 C C . GLN A 1 242 ? -4.213 -2.317 29.061 1.00 57.94 242 GLN A C 1
ATOM 1815 O O . GLN A 1 242 ? -4.920 -1.820 29.943 1.00 57.94 242 GLN A O 1
ATOM 1820 N N . THR A 1 243 ? -4.535 -2.179 27.763 1.00 66.56 243 THR A N 1
ATOM 1821 C CA . THR A 1 243 ? -5.717 -1.409 27.323 1.00 66.56 243 THR A CA 1
ATOM 1822 C C . THR A 1 243 ? -6.236 -1.808 25.933 1.00 66.56 243 THR A C 1
ATOM 1824 O O . THR A 1 243 ? -5.633 -1.482 24.915 1.00 66.56 243 THR A O 1
ATOM 1827 N N . VAL A 1 244 ? -7.445 -2.376 25.885 1.00 73.06 244 VAL A N 1
ATOM 1828 C CA . VAL A 1 244 ? -8.246 -2.517 24.656 1.00 73.06 244 VAL A CA 1
ATOM 1829 C C . VAL A 1 244 ? -9.369 -1.482 24.672 1.00 73.06 244 VAL A C 1
ATOM 1831 O O . VAL A 1 244 ? -10.177 -1.440 25.600 1.00 73.06 244 VAL A O 1
ATOM 1834 N N . THR A 1 245 ? -9.424 -0.637 23.643 1.00 75.69 245 THR A N 1
ATOM 1835 C CA . THR A 1 245 ? -10.490 0.348 23.434 1.00 75.69 245 THR A CA 1
ATOM 1836 C C . THR A 1 245 ? -11.210 0.051 22.128 1.00 75.69 245 THR A C 1
ATOM 1838 O O . THR A 1 245 ? -10.654 0.224 21.048 1.00 75.69 245 THR A O 1
ATOM 1841 N N . VAL A 1 246 ? -12.479 -0.335 22.224 1.00 77.88 246 VAL A N 1
ATOM 1842 C CA . VAL A 1 246 ? -13.362 -0.472 21.062 1.00 77.88 246 VAL A CA 1
ATOM 1843 C C . VAL A 1 246 ? -14.431 0.601 21.151 1.00 77.88 246 VAL A C 1
ATOM 1845 O O . VAL A 1 246 ? -15.139 0.704 22.155 1.00 77.88 246 VAL A O 1
ATOM 1848 N N . ARG A 1 247 ? -14.520 1.426 20.112 1.00 76.56 247 ARG A N 1
ATOM 1849 C CA . ARG A 1 247 ? -15.586 2.399 19.925 1.00 76.56 247 ARG A CA 1
ATOM 1850 C C . ARG A 1 247 ? -16.305 2.061 18.634 1.00 76.56 247 ARG A C 1
ATOM 1852 O O . ARG A 1 247 ? -15.760 2.265 17.563 1.00 76.56 247 ARG A O 1
ATOM 1859 N N . ASP A 1 248 ? -17.530 1.613 18.790 1.00 73.75 248 ASP A N 1
ATOM 1860 C CA . ASP A 1 248 ? -18.456 1.356 17.703 1.00 73.75 248 ASP A CA 1
ATOM 1861 C C . ASP A 1 248 ? -19.586 2.390 17.825 1.00 73.75 248 ASP A C 1
ATOM 1863 O O . ASP A 1 248 ? -20.171 2.521 18.910 1.00 73.75 248 ASP A O 1
ATOM 1867 N N . CYS A 1 249 ? -19.773 3.237 16.809 1.00 65.56 249 CYS A N 1
ATOM 1868 C CA . CYS A 1 249 ? -20.709 4.361 16.895 1.00 65.56 249 CYS A CA 1
ATOM 1869 C C . CYS A 1 249 ? -22.159 3.921 16.663 1.00 65.56 249 CYS A C 1
ATOM 1871 O O . CYS A 1 249 ? -23.028 4.439 17.370 1.00 65.56 249 CYS A O 1
ATOM 1873 N N . ASP A 1 250 ? -22.397 2.933 15.794 1.00 63.75 250 ASP A N 1
ATOM 1874 C CA . ASP A 1 250 ? -23.742 2.495 15.397 1.00 63.75 250 ASP A CA 1
ATOM 1875 C C . ASP A 1 250 ? -23.929 0.960 15.332 1.00 63.75 250 ASP A C 1
ATOM 1877 O O . ASP A 1 250 ? -25.026 0.470 15.029 1.00 63.75 250 ASP A O 1
ATOM 1881 N N . GLY A 1 251 ? -22.904 0.173 15.661 1.00 55.44 251 GLY A N 1
ATOM 1882 C CA . GLY A 1 251 ? -22.879 -1.245 15.340 1.00 55.44 251 GLY A CA 1
ATOM 1883 C C . GLY A 1 251 ? -23.698 -2.182 16.217 1.00 55.44 251 GLY A C 1
ATOM 1884 O O . GLY A 1 251 ? -24.047 -1.950 17.381 1.00 55.44 251 GLY A O 1
ATOM 1885 N N . GLN A 1 252 ? -24.078 -3.292 15.581 1.00 60.12 252 GLN A N 1
ATOM 1886 C CA . GLN A 1 252 ? -25.057 -4.237 16.115 1.00 60.12 252 GLN A CA 1
ATOM 1887 C C . GLN A 1 252 ? -24.429 -5.278 17.042 1.00 60.12 252 GLN A C 1
ATOM 1889 O O . GLN A 1 252 ? -25.121 -5.826 17.904 1.00 60.12 252 GLN A O 1
ATOM 1894 N N . THR A 1 253 ? -23.151 -5.624 16.854 1.00 66.62 253 THR A N 1
ATOM 1895 C CA . THR A 1 253 ? -22.470 -6.666 17.636 1.00 66.62 253 THR A CA 1
ATOM 1896 C C . THR A 1 253 ? -20.987 -6.357 17.822 1.00 66.62 253 THR A C 1
ATOM 1898 O O . THR A 1 253 ? -20.203 -6.435 16.882 1.00 66.62 253 THR A O 1
ATOM 1901 N N . VAL A 1 254 ? -20.587 -6.129 19.077 1.00 76.75 254 VAL A N 1
ATOM 1902 C CA . VAL A 1 254 ? -19.181 -6.009 19.488 1.00 76.75 254 VAL A CA 1
ATOM 1903 C C . VAL A 1 254 ? -18.800 -7.210 20.350 1.00 76.75 254 VAL A C 1
ATOM 1905 O O . VAL A 1 254 ? -19.390 -7.440 21.408 1.00 76.75 254 VAL A O 1
ATOM 1908 N N . THR A 1 255 ? -17.796 -7.971 19.917 1.00 77.81 255 THR A N 1
ATOM 1909 C CA . THR A 1 255 ? -17.199 -9.061 20.698 1.00 77.81 255 THR A CA 1
ATOM 1910 C C . THR A 1 255 ? -15.748 -8.732 21.009 1.00 77.81 255 THR A C 1
ATOM 1912 O O . THR A 1 255 ? -14.922 -8.662 20.105 1.00 77.81 255 THR A O 1
ATOM 1915 N N . VAL A 1 256 ? -15.424 -8.588 22.295 1.00 79.25 256 VAL A N 1
ATOM 1916 C CA . VAL A 1 256 ? -14.042 -8.443 22.769 1.00 79.25 256 VAL A CA 1
ATOM 1917 C C . VAL A 1 256 ? -13.688 -9.661 23.603 1.00 79.25 256 VAL A C 1
ATOM 1919 O O . VAL A 1 256 ? -14.382 -9.987 24.569 1.00 79.25 256 VAL A O 1
ATOM 1922 N N . ARG A 1 257 ? -12.615 -10.346 23.219 1.00 76.31 257 ARG A N 1
ATOM 1923 C CA . ARG A 1 257 ? -12.024 -11.428 23.998 1.00 76.31 257 ARG A CA 1
ATOM 1924 C C . ARG A 1 257 ? -10.582 -11.066 24.315 1.00 76.31 257 ARG A C 1
ATOM 1926 O O . ARG A 1 257 ? -9.826 -10.802 23.389 1.00 76.31 257 ARG A O 1
ATOM 1933 N N . LEU A 1 258 ? -10.284 -11.074 25.607 1.00 74.81 258 LEU A N 1
ATOM 1934 C CA . LEU A 1 258 ? -8.951 -10.994 26.192 1.00 74.81 258 LEU A CA 1
ATOM 1935 C C . LEU A 1 258 ? -8.522 -12.401 26.648 1.00 74.81 258 LEU A C 1
ATOM 1937 O O . LEU A 1 258 ? -9.419 -13.291 26.725 1.00 74.81 258 LEU A O 1
#

Sequence (258 aa):
MTSHSLTVTVADRHSPDLHIPQTVTTVTVRDCDGQTVTVRDCDGQTVTVRDCDDCDGQTVTVRDETVTVRDCDDCDGQTVTVTDCDGQTVTVRDCDETVTVRDCDGQTVTFRDCDGQTVTVRDCDDTVSVRDCDGQTVTVRDCDCQTVMVRDCDETVTVRACDGQTVTVRDCDGQTDETVTVRDFDGQTVTVRDCDGQRLTVSDCDGQTVTVRDCDGQTVTTVTVRDCDGQTVTVRDYCDGQTVTVRDCDGQTVTVRL

Organism: Knipowitschia caucasica (NCBI:txid637954)